Protein AF-A0A6G2HEG9-F1 (afdb_monomer_lite)

Radius of gyration: 25.39 Å; chains: 1; bounding box: 67×47×53 Å

Sequence (246 aa):
MTLRPTRCPAPDCGFSDVPSLVAAHVNGTEGPEHDWARLQYDGPGDFLSAMRDGDGEERGDDGAGDDTAGDDTAGGTSDDTGDGTGDDTADGEEPRSHAIDPEPVFRAVEVARDRSAGVEDLEDLETPALADLFVAFSVLASEAGTVRSDVRTAIIDRIDEEMEIEGELGSIGRSMSTRRSLRSEETVRRALFEAGIDPRAAESFDPDLVRDLVDKGDIDEDTVFETSRSDHVRRTTVDEEAFEER

Structure (mmCIF, N/CA/C/O backbone):
data_AF-A0A6G2HEG9-F1
#
_entry.id   AF-A0A6G2HEG9-F1
#
loop_
_atom_site.group_PDB
_atom_site.id
_atom_site.type_symbol
_atom_site.label_atom_id
_atom_site.label_alt_id
_atom_site.label_comp_id
_atom_site.label_asym_id
_atom_site.label_entity_id
_atom_site.label_seq_id
_atom_site.pdbx_PDB_ins_code
_atom_site.Cartn_x
_atom_site.Cartn_y
_atom_site.Cartn_z
_atom_site.occupancy
_atom_site.B_iso_or_equiv
_atom_site.auth_seq_id
_atom_site.auth_comp_id
_atom_site.auth_asym_id
_atom_site.auth_atom_id
_atom_site.pdbx_PDB_model_num
ATOM 1 N N . MET A 1 1 ? -4.460 -25.568 2.301 1.00 48.72 1 MET A N 1
ATOM 2 C CA . MET A 1 1 ? -5.211 -26.545 1.482 1.00 48.72 1 MET A CA 1
ATOM 3 C C . MET A 1 1 ? -4.889 -26.241 0.029 1.00 48.72 1 MET A C 1
ATOM 5 O O . MET A 1 1 ? -5.171 -25.139 -0.410 1.00 48.72 1 MET A O 1
ATOM 9 N N . THR A 1 2 ? -4.194 -27.125 -0.684 1.00 49.91 2 THR A N 1
ATOM 10 C CA . THR A 1 2 ? -3.863 -26.909 -2.100 1.00 49.91 2 THR A CA 1
ATOM 11 C C . THR A 1 2 ? -5.106 -27.207 -2.934 1.00 49.91 2 THR A C 1
ATOM 13 O O . THR A 1 2 ? -5.447 -28.373 -3.123 1.00 49.91 2 THR A O 1
ATOM 16 N N . LEU A 1 3 ? -5.808 -26.156 -3.372 1.00 63.22 3 LEU A N 1
ATOM 17 C CA . LEU A 1 3 ? -6.943 -26.285 -4.287 1.00 63.22 3 LEU A CA 1
ATOM 18 C C . LEU A 1 3 ? -6.474 -26.983 -5.564 1.00 63.22 3 LEU A C 1
ATOM 20 O O . LEU A 1 3 ? -5.388 -26.696 -6.079 1.00 63.22 3 LEU A O 1
ATOM 24 N N . ARG A 1 4 ? -7.265 -27.937 -6.056 1.00 79.12 4 ARG A N 1
ATOM 25 C CA . ARG A 1 4 ? -6.900 -28.669 -7.267 1.00 79.12 4 ARG A CA 1
ATOM 26 C C . ARG A 1 4 ? -6.926 -27.723 -8.473 1.00 79.12 4 ARG A C 1
ATOM 28 O O . ARG A 1 4 ? -7.881 -26.959 -8.626 1.00 79.12 4 ARG A O 1
ATOM 35 N N . PRO A 1 5 ? -5.905 -27.778 -9.347 1.00 81.94 5 PRO A N 1
ATOM 36 C CA . PRO A 1 5 ? -5.914 -26.996 -10.570 1.00 81.94 5 PRO A CA 1
ATOM 37 C C . PRO A 1 5 ? -7.111 -27.411 -11.426 1.00 81.94 5 PRO A C 1
ATOM 39 O O . PRO A 1 5 ? -7.357 -28.597 -11.659 1.00 81.94 5 PRO A O 1
ATOM 42 N N . THR A 1 6 ? -7.850 -26.410 -11.877 1.00 89.38 6 THR A N 1
ATOM 43 C CA . THR A 1 6 ? -9.093 -26.526 -12.631 1.00 89.38 6 THR A CA 1
ATOM 44 C C . THR A 1 6 ? -8.881 -25.913 -14.004 1.00 89.38 6 THR A C 1
ATOM 46 O O . THR A 1 6 ? -8.139 -24.946 -14.158 1.00 89.38 6 THR A O 1
ATOM 49 N N . ARG A 1 7 ? -9.478 -26.509 -15.035 1.00 91.81 7 ARG A N 1
ATOM 50 C CA . ARG A 1 7 ? -9.403 -25.962 -16.394 1.00 91.81 7 ARG A CA 1
ATOM 51 C C . ARG A 1 7 ? -10.422 -24.852 -16.582 1.00 91.81 7 ARG A C 1
ATOM 53 O O . ARG A 1 7 ? -11.494 -24.894 -15.986 1.00 91.81 7 ARG A O 1
ATOM 60 N N . CYS A 1 8 ? -10.090 -23.908 -17.453 1.00 91.31 8 CYS A N 1
ATOM 61 C CA . CYS A 1 8 ? -11.040 -22.929 -17.944 1.00 91.31 8 CYS A CA 1
ATOM 62 C C . CYS A 1 8 ? -12.282 -23.641 -18.518 1.00 91.31 8 CYS A C 1
ATOM 64 O O . CYS A 1 8 ? -12.126 -24.601 -19.280 1.00 91.31 8 CYS A O 1
ATOM 66 N N . PRO A 1 9 ? -13.502 -23.207 -18.153 1.00 90.12 9 PRO A N 1
ATOM 67 C CA . PRO A 1 9 ? -14.739 -23.781 -18.678 1.00 90.12 9 PRO A CA 1
ATOM 68 C C . PRO A 1 9 ? -15.036 -23.373 -20.131 1.00 90.12 9 PRO A C 1
ATOM 70 O O . PRO A 1 9 ? -15.918 -23.964 -20.753 1.00 90.12 9 PRO A O 1
ATOM 73 N N . ALA A 1 10 ? -14.318 -22.391 -20.687 1.00 89.06 10 ALA A N 1
ATOM 74 C CA . ALA A 1 10 ? -14.481 -21.977 -22.075 1.00 89.06 10 ALA A CA 1
ATOM 75 C C . ALA A 1 10 ? -14.039 -23.088 -23.051 1.00 89.06 10 ALA A C 1
ATOM 77 O O . ALA A 1 10 ? -12.947 -23.652 -22.896 1.00 89.06 10 ALA A O 1
ATOM 78 N N . PRO A 1 11 ? -14.852 -23.413 -24.076 1.00 81.38 11 PRO A N 1
ATOM 79 C CA . PRO A 1 11 ? -14.491 -24.415 -25.071 1.00 81.38 11 PRO A CA 1
ATOM 80 C C . PRO A 1 11 ? -13.221 -23.995 -25.820 1.00 81.38 11 PRO A C 1
ATOM 82 O O . PRO A 1 11 ? -13.033 -22.827 -26.142 1.00 81.38 11 PRO A O 1
ATOM 85 N N . ASP A 1 12 ? -12.335 -24.962 -26.067 1.00 82.19 12 ASP A N 1
ATOM 86 C CA . ASP A 1 12 ? -11.038 -24.777 -26.736 1.00 82.19 12 ASP A CA 1
ATOM 87 C C . ASP A 1 12 ? -10.023 -23.867 -26.001 1.00 82.19 12 ASP A C 1
ATOM 89 O O . ASP A 1 12 ? -8.930 -23.619 -26.519 1.00 82.19 12 ASP A O 1
ATOM 93 N N . CYS A 1 13 ? -10.307 -23.449 -24.759 1.00 84.19 13 CYS A N 1
ATOM 94 C CA . CYS A 1 13 ? -9.342 -22.757 -23.907 1.00 84.19 13 CYS A CA 1
ATOM 95 C C . CYS A 1 13 ? -8.459 -23.751 -23.130 1.00 84.19 13 CYS A C 1
ATOM 97 O O . CYS A 1 13 ? -8.933 -24.621 -22.399 1.00 84.19 13 CYS A O 1
ATOM 99 N N . GLY A 1 14 ? -7.137 -23.626 -23.288 1.00 86.69 14 GLY A N 1
ATOM 100 C CA . GLY A 1 14 ? -6.149 -24.497 -22.639 1.00 86.69 14 GLY A CA 1
ATOM 101 C C . GLY A 1 14 ? -5.713 -24.058 -21.237 1.00 86.69 14 GLY A C 1
ATOM 102 O O . GLY A 1 14 ? -4.871 -24.731 -20.642 1.00 86.69 14 GLY A O 1
ATOM 103 N N . PHE A 1 15 ? -6.229 -22.937 -20.724 1.00 82.69 15 PHE A N 1
ATOM 104 C CA . PHE A 1 15 ? -5.811 -22.372 -19.441 1.00 82.69 15 PHE A CA 1
ATOM 105 C C . PHE A 1 15 ? -6.250 -23.259 -18.267 1.00 82.69 15 PHE A C 1
ATOM 107 O O . PHE A 1 15 ? -7.375 -23.763 -18.238 1.00 82.69 15 PHE A O 1
ATOM 114 N N . SER A 1 16 ? -5.366 -23.464 -17.288 1.00 88.06 16 SER A N 1
ATOM 115 C CA . SER A 1 16 ? -5.676 -24.228 -16.079 1.00 88.06 16 SER A CA 1
ATOM 116 C C . SER A 1 16 ? -4.862 -23.749 -14.890 1.00 88.06 16 SER A C 1
ATOM 118 O O . SER A 1 16 ? -3.635 -23.734 -14.975 1.00 88.06 16 SER A O 1
ATOM 120 N N . ASP A 1 17 ? -5.531 -23.435 -13.788 1.00 87.00 17 ASP A N 1
ATOM 121 C CA . ASP A 1 17 ? -4.902 -22.977 -12.549 1.00 87.00 17 ASP A CA 1
ATOM 122 C C . ASP A 1 17 ? -5.869 -23.174 -11.363 1.00 87.00 17 ASP A C 1
ATOM 124 O O . ASP A 1 17 ? -6.905 -23.829 -11.504 1.00 87.00 17 ASP A O 1
ATOM 128 N N . VAL A 1 18 ? -5.558 -22.645 -10.182 1.00 87.38 18 VAL A N 1
ATOM 129 C CA . VAL A 1 18 ? -6.489 -22.610 -9.050 1.00 87.38 18 VAL A CA 1
ATOM 130 C C . VAL A 1 18 ? -7.788 -21.873 -9.433 1.00 87.38 18 VAL A C 1
ATOM 132 O O . VAL A 1 18 ? -7.746 -20.930 -10.228 1.00 87.38 18 VAL A O 1
ATOM 135 N N . PRO A 1 19 ? -8.953 -22.262 -8.878 1.00 87.31 19 PRO A N 1
ATOM 136 C CA . PRO A 1 19 ? -10.256 -21.736 -9.300 1.00 87.31 19 PRO A CA 1
ATOM 137 C C . PRO A 1 19 ? -10.364 -20.203 -9.327 1.00 87.31 19 PRO A C 1
ATOM 139 O O . PRO A 1 19 ? -10.946 -19.644 -10.252 1.00 87.31 19 PRO A O 1
ATOM 142 N N . SER A 1 20 ? -9.754 -19.499 -8.371 1.00 82.12 20 SER A N 1
ATOM 143 C CA . SER A 1 20 ? -9.739 -18.028 -8.348 1.00 82.12 20 SER A CA 1
ATOM 144 C C . SER A 1 20 ? -9.046 -17.419 -9.570 1.00 82.12 20 SER A C 1
ATOM 146 O O . SER A 1 20 ? -9.565 -16.475 -10.164 1.00 82.12 20 SER A O 1
ATOM 148 N N . LEU A 1 21 ? -7.915 -17.987 -9.995 1.00 79.69 21 LEU A N 1
ATOM 149 C CA . LEU A 1 21 ? -7.181 -17.532 -11.177 1.00 79.69 21 LEU A CA 1
ATOM 150 C C . LEU A 1 21 ? -7.890 -17.912 -12.478 1.00 79.69 21 LEU A C 1
ATOM 152 O O . LEU A 1 21 ? -7.835 -17.156 -13.443 1.00 79.69 21 LEU A O 1
ATOM 156 N N . VAL A 1 22 ? -8.617 -19.031 -12.503 1.00 85.50 22 VAL A N 1
ATOM 157 C CA . VAL A 1 22 ? -9.482 -19.384 -13.639 1.00 85.50 22 VAL A CA 1
ATOM 158 C C . VAL A 1 22 ? -10.636 -18.390 -13.776 1.00 85.50 22 VAL A C 1
ATOM 160 O O . VAL A 1 22 ? -10.889 -17.910 -14.878 1.00 85.50 22 VAL A O 1
ATOM 163 N N . ALA A 1 23 ? -11.293 -18.015 -12.675 1.00 86.44 23 ALA A N 1
ATOM 164 C CA . ALA A 1 23 ? -12.356 -17.010 -12.698 1.00 86.44 23 ALA A CA 1
ATOM 165 C C . ALA A 1 23 ? -11.841 -15.637 -13.171 1.00 86.44 23 ALA A C 1
ATOM 167 O O . ALA A 1 23 ? -12.480 -14.977 -13.992 1.00 86.44 23 ALA A O 1
ATOM 168 N N . ALA A 1 24 ? -10.655 -15.237 -12.702 1.00 84.69 24 ALA A N 1
ATOM 169 C CA . ALA A 1 24 ? -9.987 -14.020 -13.154 1.00 84.69 24 ALA A CA 1
ATOM 170 C C . ALA A 1 24 ? -9.610 -14.085 -14.644 1.00 84.69 24 ALA A C 1
ATOM 172 O O . ALA A 1 24 ? -9.815 -13.114 -15.368 1.00 84.69 24 ALA A O 1
ATOM 173 N N . HIS A 1 25 ? -9.121 -15.233 -15.121 1.00 86.88 25 HIS A N 1
ATOM 174 C CA . HIS A 1 25 ? -8.801 -15.455 -16.530 1.00 86.88 25 HIS A CA 1
ATOM 175 C C . HIS A 1 25 ? -10.031 -15.316 -17.439 1.00 86.88 25 HIS A C 1
ATOM 177 O O . HIS A 1 25 ? -9.934 -14.653 -18.470 1.00 86.88 25 HIS A O 1
ATOM 183 N N . VAL A 1 26 ? -11.185 -15.876 -17.056 1.00 85.69 26 VAL A N 1
ATOM 184 C CA . VAL A 1 26 ? -12.435 -15.729 -17.825 1.00 85.69 26 VAL A CA 1
ATOM 185 C C . VAL A 1 26 ? -12.886 -14.263 -17.858 1.00 85.69 26 VAL A C 1
ATOM 187 O O . VAL A 1 26 ? -13.166 -13.747 -18.932 1.00 85.69 26 VAL A O 1
ATOM 190 N N . ASN A 1 27 ? -12.852 -13.550 -16.725 1.00 84.38 27 ASN A N 1
ATOM 191 C CA . ASN A 1 27 ? -13.188 -12.117 -16.675 1.00 84.38 27 ASN A CA 1
ATOM 192 C C . ASN A 1 27 ? -12.234 -11.227 -17.490 1.00 84.38 27 ASN A C 1
ATOM 194 O O . ASN A 1 27 ? -12.646 -10.181 -17.985 1.00 84.38 27 ASN A O 1
ATOM 198 N N . GLY A 1 28 ? -10.957 -11.606 -17.579 1.00 80.88 28 GLY A N 1
ATOM 199 C CA . GLY A 1 28 ? -9.921 -10.833 -18.263 1.00 80.88 28 GLY A CA 1
ATOM 200 C C . GLY A 1 28 ? -9.745 -11.165 -19.746 1.00 80.88 28 GLY A C 1
ATOM 201 O O . GLY A 1 28 ? -8.975 -10.484 -20.420 1.00 80.88 28 GLY A O 1
ATOM 202 N N . THR A 1 29 ? -10.413 -12.202 -20.259 1.00 84.69 29 THR A N 1
ATOM 203 C CA . THR A 1 29 ? -10.273 -12.634 -21.656 1.00 84.69 29 THR A CA 1
ATOM 204 C C . THR A 1 29 ? -11.448 -12.130 -22.482 1.00 84.69 29 THR A C 1
ATOM 206 O O . THR A 1 29 ? -12.591 -12.529 -22.280 1.00 84.69 29 THR A O 1
ATOM 209 N N . GLU A 1 30 ? -11.168 -11.259 -23.449 1.00 71.19 30 GLU A N 1
ATOM 210 C CA . GLU A 1 30 ? -12.188 -10.730 -24.351 1.00 71.19 30 GLU A CA 1
ATOM 211 C C . GLU A 1 30 ? -12.595 -11.786 -25.390 1.00 71.19 30 GLU A C 1
ATOM 213 O O . GLU A 1 30 ? -11.792 -12.197 -26.227 1.00 71.19 30 GLU A O 1
ATOM 218 N N . GLY A 1 31 ? -13.856 -12.217 -25.364 1.00 75.88 31 GLY A N 1
ATOM 219 C CA . GLY A 1 31 ? -14.399 -13.141 -26.358 1.00 75.88 31 GLY A CA 1
ATOM 220 C C . GLY A 1 31 ? -15.729 -13.749 -25.914 1.00 75.88 31 GLY A C 1
ATOM 221 O O . GLY A 1 31 ? -15.941 -13.952 -24.718 1.00 75.88 31 GLY A O 1
ATOM 222 N N . PRO A 1 32 ? -16.651 -14.057 -26.844 1.00 78.44 32 PRO A N 1
ATOM 223 C CA . PRO A 1 32 ? -17.946 -14.637 -26.494 1.00 78.44 32 PRO A CA 1
ATOM 224 C C . PRO A 1 32 ? -17.825 -16.018 -25.836 1.00 78.44 32 PRO A C 1
ATOM 226 O O . PRO A 1 32 ? -18.748 -16.420 -25.131 1.00 78.44 32 PRO A O 1
ATOM 229 N N . GLU A 1 33 ? -16.722 -16.737 -26.056 1.00 83.06 33 GLU A N 1
ATOM 230 C CA . GLU A 1 33 ? -16.403 -18.012 -25.405 1.00 83.06 33 GLU A CA 1
ATOM 231 C C . GLU A 1 33 ? -16.013 -17.889 -23.919 1.00 83.06 33 GLU A C 1
ATOM 233 O O . GLU A 1 33 ? -16.130 -18.877 -23.198 1.00 83.06 33 GLU A O 1
ATOM 238 N N . HIS A 1 34 ? -15.604 -16.701 -23.455 1.00 89.50 34 HIS A N 1
ATOM 239 C CA . HIS A 1 34 ? -15.269 -16.398 -22.053 1.00 89.50 34 HIS A CA 1
ATOM 240 C C . HIS A 1 34 ? -16.343 -15.511 -21.385 1.00 89.50 34 HIS A C 1
ATOM 242 O O . HIS A 1 34 ? -16.101 -14.866 -20.370 1.00 89.50 34 HIS A O 1
ATOM 248 N N . ASP A 1 35 ? -17.556 -15.491 -21.942 1.00 87.62 35 ASP A N 1
ATOM 249 C CA . ASP A 1 35 ? -18.713 -14.800 -21.372 1.00 87.62 35 ASP A CA 1
ATOM 250 C C . ASP A 1 35 ? -19.449 -15.730 -20.401 1.00 87.62 35 ASP A C 1
ATOM 252 O O . ASP A 1 35 ? -19.985 -16.760 -20.818 1.00 87.62 35 ASP A O 1
ATOM 256 N N . TRP A 1 36 ? -19.512 -15.363 -19.118 1.00 86.81 36 TRP A N 1
ATOM 257 C CA . TRP A 1 36 ? -20.210 -16.144 -18.093 1.00 86.81 36 TRP A CA 1
ATOM 258 C C . TRP A 1 36 ? -21.658 -16.456 -18.463 1.00 86.81 36 TRP A C 1
ATOM 260 O O . TRP A 1 36 ? -22.101 -17.576 -18.240 1.00 86.81 36 TRP A O 1
ATOM 270 N N . ALA A 1 37 ? -22.355 -15.549 -19.153 1.00 86.81 37 ALA A N 1
ATOM 271 C CA . ALA A 1 37 ? -23.729 -15.785 -19.597 1.00 86.81 37 ALA A CA 1
ATOM 272 C C . ALA A 1 37 ? -23.860 -16.920 -20.636 1.00 86.81 37 ALA A C 1
ATOM 274 O O . ALA A 1 37 ? -24.970 -17.359 -20.944 1.00 86.81 37 ALA A O 1
ATOM 275 N N . ARG A 1 38 ? -22.744 -17.375 -21.224 1.00 85.00 38 ARG A N 1
ATOM 276 C CA . ARG A 1 38 ? -22.679 -18.508 -22.165 1.00 85.00 38 ARG A CA 1
ATOM 277 C C . ARG A 1 38 ? -22.024 -19.753 -21.577 1.00 85.00 38 ARG A C 1
ATOM 279 O O . ARG A 1 38 ? -22.043 -20.801 -22.227 1.00 85.00 38 ARG A O 1
ATOM 286 N N . LEU A 1 39 ? -21.427 -19.641 -20.398 1.00 88.62 39 LEU A N 1
ATOM 287 C CA . LEU A 1 39 ? -20.823 -20.755 -19.687 1.00 88.62 39 LEU A CA 1
ATOM 288 C C . LEU A 1 39 ? -21.877 -21.452 -18.821 1.00 88.62 39 LEU A C 1
ATOM 290 O O . LEU A 1 39 ? -22.996 -20.985 -18.656 1.00 88.62 39 LEU A O 1
ATOM 294 N N . GLN A 1 40 ? -21.517 -22.609 -18.271 1.00 87.12 40 GLN A N 1
ATOM 295 C CA . GLN A 1 40 ? -22.397 -23.401 -17.403 1.00 87.12 40 GLN A CA 1
ATOM 296 C C . GLN A 1 40 ? -22.603 -22.803 -15.997 1.00 87.12 40 GLN A C 1
ATOM 298 O O . GLN A 1 40 ? -23.169 -23.483 -15.148 1.00 87.12 40 GLN A O 1
ATOM 303 N N . TYR A 1 41 ? -22.093 -21.595 -15.748 1.00 88.38 41 TYR A N 1
ATOM 304 C CA . TYR A 1 41 ? -22.084 -20.934 -14.447 1.00 88.38 41 TYR A CA 1
ATOM 305 C C . TYR A 1 41 ? -22.673 -19.535 -14.586 1.00 88.38 41 TYR A C 1
ATOM 307 O O . TYR A 1 41 ? -22.272 -18.804 -15.492 1.00 88.38 41 TYR A O 1
ATOM 315 N N . ASP A 1 42 ? -23.527 -19.126 -13.648 1.00 85.25 42 ASP A N 1
ATOM 316 C CA . ASP A 1 42 ? -24.192 -17.807 -13.661 1.00 85.25 42 ASP A CA 1
ATOM 317 C C . ASP A 1 42 ? -23.240 -16.635 -13.327 1.00 85.25 42 ASP A C 1
ATOM 319 O O . ASP A 1 42 ? -23.645 -15.477 -13.205 1.00 85.25 42 ASP A O 1
ATOM 323 N N . GLY A 1 43 ? -21.946 -16.924 -13.178 1.00 84.94 43 GLY A N 1
ATOM 324 C CA . GLY A 1 43 ? -20.896 -15.950 -12.928 1.00 84.94 43 GLY A CA 1
ATOM 325 C C . GLY A 1 43 ? -19.681 -16.557 -12.226 1.00 84.94 43 GLY A C 1
ATOM 326 O O . GLY A 1 43 ? -19.672 -17.740 -11.873 1.00 84.94 43 GLY A O 1
ATOM 327 N N . PRO A 1 44 ? -18.654 -15.738 -11.945 1.00 82.75 44 PRO A N 1
ATOM 328 C CA . PRO A 1 44 ? -17.453 -16.197 -11.254 1.00 82.75 44 PRO A CA 1
ATOM 329 C C . PRO A 1 44 ? -17.751 -16.706 -9.833 1.00 82.75 44 PRO A C 1
ATOM 331 O O . PRO A 1 44 ? -17.098 -17.636 -9.371 1.00 82.75 44 PRO A O 1
ATOM 334 N N . GLY A 1 45 ? -18.747 -16.138 -9.142 1.00 82.81 45 GLY A N 1
ATOM 335 C CA . GLY A 1 45 ? -19.143 -16.578 -7.798 1.00 82.81 45 GLY A CA 1
ATOM 336 C C . GLY A 1 45 ? -19.780 -17.970 -7.776 1.00 82.81 45 GLY A C 1
ATOM 337 O O . GLY A 1 45 ? -19.456 -18.779 -6.906 1.00 82.81 45 GLY A O 1
ATOM 338 N N . ASP A 1 46 ? -20.628 -18.267 -8.760 1.00 87.38 46 ASP A N 1
ATOM 339 C CA . ASP A 1 46 ? -21.253 -19.582 -8.932 1.00 87.38 46 ASP A CA 1
ATOM 340 C C . ASP A 1 46 ? -20.205 -20.650 -9.288 1.00 87.38 46 ASP A C 1
ATOM 342 O O . ASP A 1 46 ? -20.131 -21.700 -8.651 1.00 87.38 46 ASP A O 1
ATOM 346 N N . PHE A 1 47 ? -19.276 -20.322 -10.194 1.00 88.12 47 PHE A N 1
ATOM 347 C CA . PHE A 1 47 ? -18.128 -21.176 -10.508 1.00 88.12 47 PHE A CA 1
ATOM 348 C C . PHE A 1 47 ? -17.273 -21.499 -9.273 1.00 88.12 47 PHE A C 1
ATOM 350 O O . PHE A 1 47 ? -16.965 -22.662 -9.018 1.00 88.12 47 PHE A O 1
ATOM 357 N N . LEU A 1 48 ? -16.894 -20.492 -8.480 1.00 86.00 48 LEU A N 1
ATOM 358 C CA . LEU A 1 48 ? -16.075 -20.698 -7.281 1.00 86.00 48 LEU A CA 1
ATOM 359 C C . LEU A 1 48 ? -16.804 -21.507 -6.203 1.00 86.00 48 LEU A C 1
ATOM 361 O O . LEU A 1 48 ? -16.172 -22.322 -5.529 1.00 86.00 48 LEU A O 1
ATOM 365 N N . SER A 1 49 ? -18.117 -21.311 -6.070 1.00 82.81 49 SER A N 1
ATOM 366 C CA . SER A 1 49 ? -18.958 -22.094 -5.160 1.00 82.81 49 SER A CA 1
ATOM 367 C C . SER A 1 49 ? -18.992 -23.557 -5.598 1.00 82.81 49 SER A C 1
ATOM 369 O O . SER A 1 49 ? -18.609 -24.428 -4.823 1.00 82.81 49 SER A O 1
ATOM 371 N N . ALA A 1 50 ? -19.262 -23.818 -6.880 1.00 86.31 50 ALA A N 1
ATOM 372 C CA . ALA A 1 50 ? -19.248 -25.164 -7.446 1.00 86.31 50 ALA A CA 1
ATOM 373 C C . ALA A 1 50 ? -17.892 -25.876 -7.281 1.00 86.31 50 ALA A C 1
ATOM 375 O O . ALA A 1 50 ? -17.852 -27.078 -7.021 1.00 86.31 50 ALA A O 1
ATOM 376 N N . MET A 1 51 ? -16.772 -25.154 -7.393 1.00 85.88 51 MET A N 1
ATOM 377 C CA . MET A 1 51 ? -15.442 -25.731 -7.166 1.00 85.88 51 MET A CA 1
ATOM 378 C C . MET A 1 51 ? -15.171 -26.029 -5.687 1.00 85.88 51 MET A C 1
ATOM 380 O O . MET A 1 51 ? -14.518 -27.023 -5.382 1.00 85.88 51 MET A O 1
ATOM 384 N N . ARG A 1 52 ? -15.700 -25.212 -4.769 1.00 78.69 52 ARG A N 1
ATOM 385 C CA . ARG A 1 52 ? -15.613 -25.457 -3.323 1.00 78.69 52 ARG A CA 1
ATOM 386 C C . ARG A 1 52 ? -16.482 -26.641 -2.896 1.00 78.69 52 ARG A C 1
ATOM 388 O O . ARG A 1 52 ? -16.065 -27.422 -2.043 1.00 78.69 52 ARG A O 1
ATOM 395 N N . ASP A 1 53 ? -17.656 -26.777 -3.504 1.00 72.75 53 ASP A N 1
ATOM 396 C CA . ASP A 1 53 ? -18.626 -27.831 -3.203 1.00 72.75 53 ASP A CA 1
ATOM 397 C C . ASP A 1 53 ? -18.247 -29.170 -3.863 1.00 72.75 53 ASP A C 1
ATOM 399 O O . ASP A 1 53 ? -18.469 -30.228 -3.278 1.00 72.75 53 ASP A O 1
ATOM 403 N N . GLY A 1 54 ? -17.573 -29.145 -5.020 1.00 60.50 54 GLY A N 1
ATOM 404 C CA . GLY A 1 54 ? -17.017 -30.336 -5.678 1.00 60.50 54 GLY A CA 1
ATOM 405 C C . GLY A 1 54 ? -15.828 -30.973 -4.942 1.00 60.50 54 GLY A C 1
ATOM 406 O O . GLY A 1 54 ? -15.560 -32.164 -5.11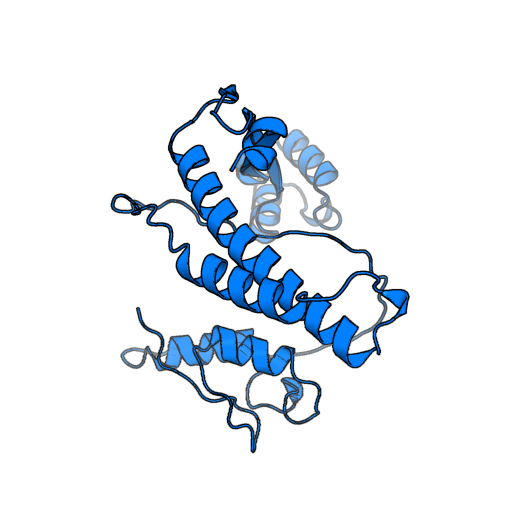0 1.00 60.50 54 GLY A O 1
ATOM 407 N N . ASP A 1 55 ? -15.140 -30.218 -4.078 1.00 50.84 55 ASP A N 1
ATOM 408 C CA . ASP A 1 55 ? -14.180 -30.755 -3.100 1.00 50.84 55 ASP A CA 1
ATOM 409 C C . ASP A 1 55 ? -14.885 -31.305 -1.829 1.00 50.84 55 ASP A C 1
ATOM 411 O O . ASP A 1 55 ? -14.232 -31.861 -0.941 1.00 50.84 55 ASP A O 1
ATOM 415 N N . GLY A 1 56 ? -16.218 -31.181 -1.752 1.00 43.84 56 GLY A N 1
ATOM 416 C CA . GLY A 1 56 ? -17.067 -31.453 -0.590 1.00 43.84 56 GLY A CA 1
ATOM 417 C C . GLY A 1 56 ? -18.068 -32.607 -0.741 1.00 43.84 56 GLY A C 1
ATOM 418 O O . GLY A 1 56 ? -19.027 -32.681 0.028 1.00 43.84 56 GLY A O 1
ATOM 419 N N . GLU A 1 57 ? -17.871 -33.548 -1.667 1.00 40.00 57 GLU A N 1
ATOM 420 C CA . GLU A 1 57 ? -18.732 -34.737 -1.776 1.00 40.00 57 GLU A CA 1
ATOM 421 C C . GLU A 1 57 ? -18.396 -35.812 -0.720 1.00 40.00 57 GLU A C 1
ATOM 423 O O . GLU A 1 57 ? -17.815 -36.850 -1.013 1.00 40.00 57 GLU A O 1
ATOM 428 N N . GLU A 1 58 ? -18.794 -35.547 0.531 1.00 34.06 58 GLU A N 1
ATOM 429 C CA . GLU A 1 58 ? -19.490 -36.490 1.427 1.00 34.06 58 GLU A CA 1
ATOM 430 C C . GLU A 1 58 ? -20.264 -35.701 2.513 1.00 34.06 58 GLU A C 1
ATOM 432 O O . GLU A 1 58 ? -19.806 -35.603 3.653 1.00 34.06 58 GLU A O 1
ATOM 437 N N . ARG A 1 59 ? -21.457 -35.166 2.185 1.00 32.22 59 ARG A N 1
ATOM 438 C CA . ARG A 1 59 ? -22.743 -35.371 2.914 1.00 32.22 59 ARG A CA 1
ATOM 439 C C . ARG A 1 59 ? -23.803 -34.286 2.644 1.00 32.22 59 ARG A C 1
ATOM 441 O O . ARG A 1 59 ? -23.608 -33.153 3.049 1.00 32.22 59 ARG A O 1
ATOM 448 N N . GLY A 1 60 ? -24.957 -34.753 2.140 1.00 30.95 60 GLY A N 1
ATOM 449 C CA . GLY A 1 60 ? -26.343 -34.360 2.486 1.00 30.95 60 GLY A CA 1
ATOM 450 C C . GLY A 1 60 ? -26.735 -32.903 2.235 1.00 30.95 60 GLY A C 1
ATOM 451 O O . GLY A 1 60 ? -26.307 -32.036 2.979 1.00 30.95 60 GLY A O 1
ATOM 452 N N . ASP A 1 61 ? -27.429 -32.587 1.142 1.00 32.34 61 ASP A N 1
ATOM 453 C CA . ASP A 1 61 ? -28.890 -32.734 0.918 1.00 32.34 61 ASP A CA 1
ATOM 454 C C . ASP A 1 61 ? -29.748 -31.709 1.684 1.00 32.34 61 ASP A C 1
ATOM 456 O O . ASP A 1 61 ? -29.460 -31.384 2.831 1.00 32.34 61 ASP A O 1
ATOM 460 N N . ASP A 1 62 ? -30.818 -31.277 1.004 1.00 33.19 62 ASP A N 1
ATOM 461 C CA . ASP A 1 62 ? -31.818 -30.245 1.333 1.00 33.19 62 ASP A CA 1
ATOM 462 C C . ASP A 1 62 ? -31.369 -28.791 1.035 1.00 33.19 62 ASP A C 1
ATOM 464 O O . ASP A 1 62 ? -30.526 -28.234 1.722 1.00 33.19 62 ASP A O 1
ATOM 468 N N . GLY A 1 63 ? -31.883 -28.034 0.061 1.00 33.62 63 GLY A N 1
ATOM 469 C CA . GLY A 1 63 ? -33.052 -28.173 -0.804 1.00 33.62 63 GLY A CA 1
ATOM 470 C C . GLY A 1 63 ? -33.728 -26.799 -0.998 1.00 33.62 63 GLY A C 1
ATOM 471 O O . GLY A 1 63 ? -34.011 -26.131 -0.010 1.00 33.62 63 GLY A O 1
ATOM 472 N N . ALA A 1 64 ? -34.050 -26.462 -2.260 1.00 32.69 64 ALA A N 1
ATOM 473 C CA . ALA A 1 64 ? -34.973 -25.410 -2.748 1.00 32.69 64 ALA A CA 1
ATOM 474 C C . ALA A 1 64 ? -34.553 -23.928 -2.568 1.00 32.69 64 ALA A C 1
ATOM 476 O O . ALA A 1 64 ? -34.244 -23.499 -1.468 1.00 32.69 64 ALA A O 1
ATOM 477 N N . GLY A 1 65 ? -34.586 -23.036 -3.565 1.00 32.34 65 GLY A N 1
ATOM 478 C CA . GLY A 1 65 ? -35.062 -23.058 -4.954 1.00 32.34 65 GLY A CA 1
ATOM 479 C C . GLY A 1 65 ? -35.519 -21.639 -5.366 1.00 32.34 65 GLY A C 1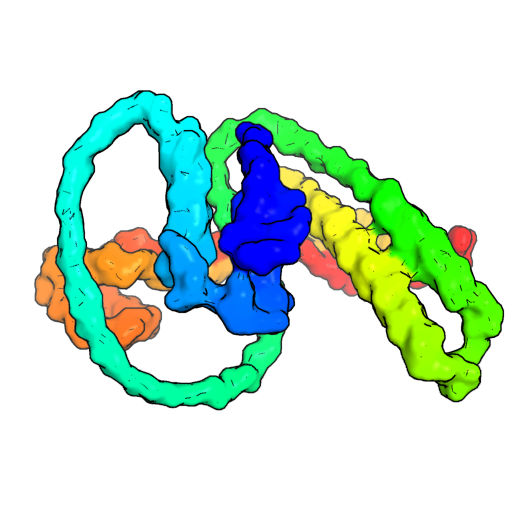
ATOM 480 O O . GLY A 1 65 ? -36.104 -20.970 -4.521 1.00 32.34 65 GLY A O 1
ATOM 481 N N . ASP A 1 66 ? -35.265 -21.257 -6.635 1.00 28.89 66 ASP A N 1
ATOM 482 C CA . ASP A 1 66 ? -36.207 -20.575 -7.571 1.00 28.89 66 ASP A CA 1
ATOM 483 C C . ASP A 1 66 ? -36.697 -19.142 -7.191 1.00 28.89 66 ASP A C 1
ATOM 485 O O . ASP A 1 66 ? -37.176 -18.910 -6.088 1.00 28.89 66 ASP A O 1
ATOM 489 N N . ASP A 1 67 ? -36.716 -18.086 -8.012 1.00 31.66 67 ASP A N 1
ATOM 490 C CA . ASP A 1 67 ? -36.213 -17.781 -9.351 1.00 31.66 67 ASP A CA 1
ATOM 491 C C . ASP A 1 67 ? -36.380 -16.261 -9.625 1.00 31.66 67 ASP A C 1
ATOM 493 O O . ASP A 1 67 ? -37.347 -15.634 -9.195 1.00 31.66 67 ASP A O 1
ATOM 497 N N . THR A 1 68 ? -35.390 -15.713 -10.335 1.00 36.00 68 THR A N 1
ATOM 498 C CA . THR A 1 68 ? -35.369 -14.677 -11.399 1.00 36.00 68 THR A CA 1
ATOM 499 C C . THR A 1 68 ? -36.290 -13.426 -11.516 1.00 36.00 68 THR A C 1
ATOM 501 O O . THR A 1 68 ? -37.513 -13.467 -11.420 1.00 36.00 68 THR A O 1
ATOM 504 N N . ALA A 1 69 ? -35.610 -12.373 -12.035 1.00 34.47 69 ALA A N 1
ATOM 505 C CA . ALA A 1 69 ? -36.006 -11.303 -12.991 1.00 34.47 69 ALA A CA 1
ATOM 506 C C . ALA A 1 69 ? -36.487 -9.941 -12.425 1.00 34.47 69 ALA A C 1
ATOM 508 O O . ALA A 1 69 ? -37.383 -9.894 -11.593 1.00 34.47 69 ALA A O 1
ATOM 509 N N . GLY A 1 70 ? -36.017 -8.762 -12.867 1.00 34.53 70 GLY A N 1
ATOM 510 C CA . GLY A 1 70 ? -35.072 -8.340 -13.919 1.00 34.53 70 GLY A CA 1
ATOM 511 C C . GLY A 1 70 ? -35.316 -6.853 -14.299 1.00 34.53 70 GLY A C 1
ATOM 512 O O . GLY A 1 70 ? -36.422 -6.369 -14.060 1.00 34.53 70 GLY A O 1
ATOM 513 N N . ASP A 1 71 ? -34.316 -6.204 -14.931 1.00 34.00 71 ASP A N 1
ATOM 514 C CA . ASP A 1 71 ? -34.360 -4.933 -15.721 1.00 34.00 71 ASP A CA 1
ATOM 515 C C . ASP A 1 71 ? -34.446 -3.577 -14.946 1.00 34.00 71 ASP A C 1
ATOM 517 O O . ASP A 1 71 ? -35.224 -3.451 -14.010 1.00 34.00 71 ASP A O 1
ATOM 521 N N . ASP A 1 72 ? -33.756 -2.462 -15.264 1.00 38.28 72 ASP A N 1
ATOM 522 C CA . ASP A 1 72 ? -32.952 -2.099 -16.442 1.00 38.28 72 ASP A CA 1
ATOM 523 C C . ASP A 1 72 ? -32.174 -0.751 -16.257 1.00 38.28 72 ASP A C 1
ATOM 525 O O . ASP A 1 72 ? -32.693 0.206 -15.682 1.00 38.28 72 ASP A O 1
ATOM 529 N N . THR A 1 73 ? -30.994 -0.649 -16.892 1.00 38.81 73 THR A N 1
ATOM 530 C CA . THR A 1 73 ? -30.269 0.530 -17.469 1.00 38.81 73 THR A CA 1
ATOM 531 C C . THR A 1 73 ? -29.613 1.709 -16.690 1.00 38.81 73 THR A C 1
ATOM 533 O O . THR A 1 73 ? -30.261 2.511 -16.029 1.00 38.81 73 THR A O 1
ATOM 536 N N . ALA A 1 74 ? -28.337 1.928 -17.095 1.00 37.16 74 ALA A N 1
ATOM 537 C CA . ALA A 1 74 ? -27.556 3.178 -17.295 1.00 37.16 74 ALA A CA 1
ATOM 538 C C . ALA A 1 74 ? -26.941 3.891 -16.068 1.00 37.16 74 ALA A C 1
ATOM 540 O O . ALA A 1 74 ? -27.611 4.149 -15.085 1.00 37.16 74 ALA A O 1
ATOM 541 N N . GLY A 1 75 ? -25.682 4.340 -16.059 1.00 30.80 75 GLY A N 1
ATOM 542 C CA . GLY A 1 75 ? -24.599 4.368 -17.043 1.00 30.80 75 GLY A CA 1
ATOM 543 C C . GLY A 1 75 ? -23.328 4.896 -16.355 1.00 30.80 75 GLY A C 1
ATOM 544 O O . GLY A 1 75 ? -23.409 5.585 -15.340 1.00 30.80 75 GLY A O 1
ATOM 545 N N . GLY A 1 76 ? -22.162 4.509 -16.871 1.00 41.97 76 GLY A N 1
ATOM 546 C CA . GLY A 1 76 ? -20.875 4.737 -16.220 1.00 41.97 76 GLY A CA 1
ATOM 547 C C . GLY A 1 76 ? -20.388 6.185 -16.214 1.00 41.97 76 GLY A C 1
ATOM 548 O O . GLY A 1 76 ? -20.615 6.942 -17.156 1.00 41.97 76 GLY A O 1
ATOM 549 N N . THR A 1 77 ? -19.605 6.497 -15.185 1.00 31.36 77 THR A N 1
ATOM 550 C CA . THR A 1 77 ? -18.486 7.439 -15.250 1.00 31.36 77 THR A CA 1
ATOM 551 C C . THR A 1 77 ? -17.351 6.866 -14.416 1.00 31.36 77 THR A C 1
ATOM 553 O O . THR A 1 77 ? -17.511 6.628 -13.220 1.00 31.36 77 THR A O 1
ATOM 556 N N . SER A 1 78 ? -16.239 6.600 -15.086 1.00 45.91 78 SER A N 1
ATOM 557 C CA . SER A 1 78 ? -14.960 6.240 -14.497 1.00 45.91 78 SER A CA 1
ATOM 558 C C . SER A 1 78 ? -14.434 7.384 -13.639 1.00 45.91 78 SER A C 1
ATOM 560 O O . SER A 1 78 ? -14.437 8.5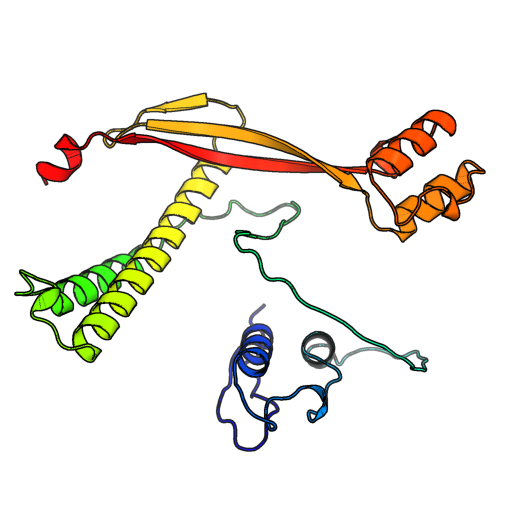16 -14.108 1.00 45.91 78 SER A O 1
ATOM 562 N N . ASP A 1 79 ? -13.917 7.067 -12.457 1.00 32.38 79 ASP A N 1
ATOM 563 C CA . ASP A 1 79 ? -12.765 7.759 -11.890 1.00 32.38 79 ASP A CA 1
ATOM 564 C C . ASP A 1 79 ? -11.991 6.804 -10.972 1.00 32.38 79 ASP A C 1
ATOM 566 O O . ASP A 1 79 ? -12.533 5.876 -10.372 1.00 32.38 79 ASP A O 1
ATOM 570 N N . ASP A 1 80 ? -10.688 7.019 -11.009 1.00 39.31 80 ASP A N 1
ATOM 571 C CA . ASP A 1 80 ? -9.588 6.133 -10.672 1.00 39.31 80 ASP A CA 1
ATOM 572 C C . ASP A 1 80 ? -9.283 6.074 -9.159 1.00 39.31 80 ASP A C 1
ATOM 574 O O . ASP A 1 80 ? -9.663 6.952 -8.384 1.00 39.31 80 ASP A O 1
ATOM 578 N N . THR A 1 81 ? -8.478 5.070 -8.801 1.00 45.09 81 THR A N 1
ATOM 579 C CA . THR A 1 81 ? -7.668 4.948 -7.579 1.00 45.09 81 THR A CA 1
ATOM 580 C C . THR A 1 81 ? -8.356 4.378 -6.328 1.00 45.09 81 THR A C 1
ATOM 582 O O . THR A 1 81 ? -8.982 5.075 -5.533 1.00 45.09 81 THR A O 1
ATOM 585 N N . GLY A 1 82 ? -8.103 3.088 -6.080 1.00 30.88 82 GLY A N 1
ATOM 586 C CA . GLY A 1 82 ? -8.419 2.411 -4.824 1.00 30.88 82 GLY A CA 1
ATOM 587 C C . GLY A 1 82 ? -7.615 1.124 -4.654 1.00 30.88 82 GLY A C 1
ATOM 588 O O . GLY A 1 82 ? -8.094 0.048 -4.988 1.00 30.88 82 GLY A O 1
ATOM 589 N N . ASP A 1 83 ? -6.389 1.263 -4.146 1.00 44.03 83 ASP A N 1
ATOM 590 C CA . ASP A 1 83 ? -5.595 0.193 -3.527 1.00 44.03 83 ASP A CA 1
ATOM 591 C C . ASP A 1 83 ? -6.441 -0.475 -2.432 1.00 44.03 83 ASP A C 1
ATOM 593 O O . ASP A 1 83 ? -6.779 0.150 -1.425 1.00 44.03 83 ASP A O 1
ATOM 597 N N . GLY A 1 84 ? -6.868 -1.710 -2.687 1.00 34.34 84 GLY A N 1
ATOM 598 C CA . GLY A 1 84 ? -7.770 -2.469 -1.832 1.00 34.34 84 GLY A CA 1
ATOM 599 C C . GLY A 1 84 ? -7.167 -3.822 -1.502 1.00 34.34 84 GLY A C 1
ATOM 600 O O . GLY A 1 84 ? -7.499 -4.817 -2.138 1.00 34.34 84 GLY A O 1
ATOM 601 N N . THR A 1 85 ? -6.288 -3.857 -0.504 1.00 39.12 85 THR A N 1
ATOM 602 C CA . THR A 1 85 ? -5.912 -5.111 0.156 1.00 39.12 85 THR A CA 1
ATOM 603 C C . THR A 1 85 ? -6.932 -5.381 1.253 1.00 39.12 85 THR A C 1
ATOM 605 O O . THR A 1 85 ? -7.115 -4.563 2.155 1.00 39.12 85 THR A O 1
ATOM 608 N N . GLY A 1 86 ? -7.639 -6.498 1.089 1.00 34.78 86 GLY A N 1
ATOM 609 C CA . GLY A 1 86 ? -8.714 -6.960 1.953 1.00 34.78 86 GLY A CA 1
ATOM 610 C C . GLY A 1 86 ? -8.266 -7.270 3.378 1.00 34.78 86 GLY A C 1
ATOM 611 O O . GLY A 1 86 ? -7.118 -7.615 3.641 1.00 34.78 86 GLY A O 1
ATOM 612 N N . ASP A 1 87 ? -9.239 -7.096 4.261 1.00 35.81 87 ASP A N 1
ATOM 613 C CA . ASP A 1 87 ? -9.249 -7.350 5.694 1.00 35.81 87 ASP A CA 1
ATOM 614 C C . ASP A 1 87 ? -9.199 -8.862 5.977 1.00 35.81 87 ASP A C 1
ATOM 616 O O . ASP A 1 87 ? -10.071 -9.601 5.520 1.00 35.81 87 ASP A O 1
ATOM 620 N N . ASP A 1 88 ? -8.192 -9.314 6.729 1.00 39.34 88 ASP A N 1
ATOM 621 C CA . ASP A 1 88 ? -8.162 -10.649 7.333 1.00 39.34 88 ASP A CA 1
ATOM 622 C C . ASP A 1 88 ? -8.298 -10.499 8.852 1.00 39.34 88 ASP A C 1
ATOM 624 O O . ASP A 1 88 ? -7.421 -9.990 9.559 1.00 39.34 88 ASP A O 1
ATOM 628 N N . THR A 1 89 ? -9.452 -10.941 9.340 1.00 40.69 89 THR A N 1
ATOM 629 C CA . THR A 1 89 ? -9.849 -10.975 10.745 1.00 40.69 89 THR A CA 1
ATOM 630 C C . THR A 1 89 ? -9.024 -12.011 11.510 1.00 40.69 89 THR A C 1
ATOM 632 O O . THR A 1 89 ? -8.825 -13.138 11.067 1.00 40.69 89 THR A O 1
ATOM 635 N N . ALA A 1 90 ? -8.528 -11.611 12.681 1.00 44.66 90 ALA A N 1
ATOM 636 C CA . ALA A 1 90 ? -7.627 -12.403 13.507 1.00 44.66 90 ALA A CA 1
ATOM 637 C C . ALA A 1 90 ? -8.323 -13.601 14.176 1.00 44.66 90 ALA A C 1
ATOM 639 O O . ALA A 1 90 ? -9.201 -13.417 15.020 1.00 44.66 90 ALA A O 1
ATOM 640 N N . ASP A 1 91 ? -7.831 -14.808 13.900 1.00 36.50 91 ASP A N 1
ATOM 641 C CA . ASP A 1 91 ? -8.007 -15.986 14.749 1.00 36.50 91 ASP A CA 1
ATOM 642 C C . ASP A 1 91 ? -6.645 -16.690 14.885 1.00 36.50 91 ASP A C 1
ATOM 644 O O . ASP A 1 91 ? -5.872 -16.752 13.935 1.00 36.50 91 ASP A O 1
ATOM 648 N N . GLY A 1 92 ? -6.306 -17.124 16.101 1.00 48.44 92 GLY A N 1
ATOM 649 C CA . GLY A 1 92 ? -4.941 -17.432 16.555 1.00 48.44 92 GLY A CA 1
ATOM 650 C C . GLY A 1 92 ? -4.027 -18.155 15.557 1.00 48.44 92 GLY A C 1
ATOM 651 O O . GLY A 1 92 ? -4.118 -19.370 15.385 1.00 48.44 92 GLY A O 1
ATOM 652 N N . GLU A 1 93 ? -3.068 -17.419 14.994 1.00 39.62 93 GLU A N 1
ATOM 653 C CA . GLU A 1 93 ? -2.029 -17.958 14.119 1.00 39.62 93 GLU A CA 1
ATOM 654 C C . GLU A 1 93 ? -0.720 -18.183 14.881 1.00 39.62 93 GLU A C 1
ATOM 656 O O . GLU A 1 93 ? -0.244 -17.339 15.644 1.00 39.62 93 GLU A O 1
ATOM 661 N N . GLU A 1 94 ? -0.130 -19.361 14.669 1.00 39.81 94 GLU A N 1
ATOM 662 C CA . GLU A 1 94 ? 1.277 -19.626 14.968 1.00 39.81 94 GLU A CA 1
ATOM 663 C C . GLU A 1 94 ? 2.144 -18.483 14.410 1.00 39.81 94 GLU A C 1
ATOM 665 O O . GLU A 1 94 ? 1.758 -17.898 13.397 1.00 39.81 94 GLU A O 1
ATOM 670 N N . PRO A 1 95 ? 3.288 -18.127 15.034 1.00 43.69 95 PRO A N 1
ATOM 671 C CA . PRO A 1 95 ? 4.070 -16.960 14.632 1.00 43.69 95 PRO A CA 1
ATOM 672 C C . PRO A 1 95 ? 4.324 -16.991 13.126 1.00 43.69 95 PRO A C 1
ATOM 674 O O . PRO A 1 95 ? 5.102 -17.814 12.638 1.00 43.69 95 PRO A O 1
ATOM 677 N N . ARG A 1 96 ? 3.630 -16.102 12.403 1.00 53.16 96 ARG A N 1
ATOM 678 C CA . ARG A 1 96 ? 3.771 -15.938 10.961 1.00 53.16 96 ARG A CA 1
ATOM 679 C C . ARG A 1 96 ? 5.244 -15.659 10.714 1.00 53.16 96 ARG A C 1
ATOM 681 O O . ARG A 1 96 ? 5.792 -14.684 11.222 1.00 53.16 96 ARG A O 1
ATOM 688 N N . SER A 1 97 ? 5.930 -16.550 10.009 1.00 60.44 97 SER A N 1
ATOM 689 C CA . SER A 1 97 ? 7.295 -16.263 9.599 1.00 60.44 97 SER A CA 1
ATOM 690 C C . SER A 1 97 ? 7.234 -15.135 8.574 1.00 60.44 97 SER A C 1
ATOM 692 O O . SER A 1 97 ? 6.793 -15.373 7.452 1.00 60.44 97 SER A O 1
ATOM 694 N N . HIS A 1 98 ? 7.698 -13.933 8.922 1.00 66.31 98 HIS A N 1
ATOM 695 C CA . HIS A 1 98 ? 7.916 -12.830 7.971 1.00 66.31 98 HIS A CA 1
ATOM 696 C C . HIS A 1 98 ? 9.139 -13.102 7.080 1.00 66.31 98 HIS A C 1
ATOM 698 O O . HIS A 1 98 ? 10.064 -12.295 6.991 1.00 66.31 98 HIS A O 1
ATOM 704 N N . ALA A 1 99 ? 9.204 -14.296 6.490 1.00 80.88 99 ALA A N 1
ATOM 705 C CA . ALA A 1 99 ? 10.239 -14.647 5.539 1.00 80.88 99 ALA A CA 1
ATOM 706 C C . ALA A 1 99 ? 9.960 -13.890 4.239 1.00 80.88 99 ALA A C 1
ATOM 708 O O . ALA A 1 99 ? 8.961 -14.135 3.575 1.00 80.88 99 ALA A O 1
ATOM 709 N N . ILE A 1 100 ? 10.856 -12.972 3.902 1.00 88.75 100 ILE A N 1
ATOM 710 C CA . ILE A 1 100 ? 10.876 -12.291 2.609 1.00 88.75 100 ILE A CA 1
ATOM 711 C C . ILE A 1 100 ? 11.558 -13.186 1.572 1.00 88.75 100 ILE A C 1
ATOM 713 O O . ILE A 1 100 ? 12.620 -13.749 1.850 1.00 88.75 100 ILE A O 1
ATOM 717 N N . ASP A 1 101 ? 10.977 -13.268 0.374 1.00 89.12 101 ASP A N 1
ATOM 718 C CA . ASP A 1 101 ? 11.615 -13.839 -0.816 1.00 89.12 101 ASP A CA 1
ATOM 719 C C . ASP A 1 101 ? 11.985 -12.711 -1.796 1.00 89.12 101 ASP A C 1
ATOM 721 O O . ASP A 1 101 ? 11.155 -12.283 -2.597 1.00 89.12 101 ASP A O 1
ATOM 725 N N . PRO A 1 102 ? 13.213 -12.165 -1.720 1.00 92.81 102 PRO A N 1
ATOM 726 C CA . PRO A 1 102 ? 13.644 -11.082 -2.599 1.00 92.81 102 PRO A CA 1
ATOM 727 C C . PRO A 1 102 ? 14.115 -11.570 -3.979 1.00 92.81 102 PRO A C 1
ATOM 729 O O . PRO A 1 102 ? 14.435 -10.746 -4.836 1.00 92.81 102 PRO A O 1
ATOM 732 N N . GLU A 1 103 ? 14.189 -12.882 -4.215 1.00 94.69 103 GLU A N 1
ATOM 733 C CA . GLU A 1 103 ? 14.746 -13.440 -5.451 1.00 94.69 103 GLU A CA 1
ATOM 734 C C . GLU A 1 103 ? 14.003 -12.980 -6.725 1.00 94.69 103 GLU A C 1
ATOM 736 O O . GLU A 1 103 ? 14.667 -12.631 -7.709 1.00 94.69 103 GLU A O 1
ATOM 741 N N . PRO A 1 104 ? 12.655 -12.893 -6.749 1.00 95.00 104 PRO A N 1
ATOM 742 C CA . PRO A 1 104 ? 11.928 -12.335 -7.890 1.00 95.00 104 PRO A CA 1
ATOM 743 C C . PRO A 1 104 ? 12.316 -10.886 -8.212 1.00 95.00 104 PRO A C 1
ATOM 745 O O . PRO A 1 104 ? 12.458 -10.542 -9.389 1.00 95.00 104 PRO A O 1
ATOM 748 N N . VAL A 1 105 ? 12.570 -10.059 -7.188 1.00 96.81 105 VAL A N 1
ATOM 749 C CA . VAL A 1 105 ? 13.023 -8.668 -7.360 1.00 96.81 105 VAL A CA 1
ATOM 750 C C . VAL A 1 105 ? 14.371 -8.640 -8.064 1.00 96.81 105 VAL A C 1
ATOM 752 O O . VAL A 1 105 ? 14.532 -7.919 -9.046 1.00 96.81 105 VAL A O 1
ATOM 755 N N . PHE A 1 106 ? 15.336 -9.438 -7.604 1.00 96.75 106 PHE A N 1
ATOM 756 C CA . PHE A 1 106 ? 16.673 -9.456 -8.200 1.00 96.75 106 PHE A CA 1
ATOM 757 C C . PHE A 1 106 ? 16.649 -9.922 -9.655 1.00 96.75 106 PHE A C 1
ATOM 759 O O . PHE A 1 106 ? 17.274 -9.288 -10.505 1.00 96.75 106 PHE A O 1
ATOM 766 N N . ARG A 1 107 ? 15.838 -10.933 -9.980 1.00 96.44 107 ARG A N 1
ATOM 767 C CA . ARG A 1 107 ? 15.623 -11.345 -11.374 1.00 96.44 107 ARG A CA 1
ATOM 768 C C . ARG A 1 107 ? 15.000 -10.227 -12.217 1.00 96.44 107 ARG A C 1
ATOM 770 O O . ARG A 1 107 ? 15.414 -10.014 -13.355 1.00 96.44 107 ARG A O 1
ATOM 777 N N . ALA A 1 108 ? 14.012 -9.509 -11.683 1.00 94.94 108 ALA A N 1
ATOM 778 C CA . ALA A 1 108 ? 13.393 -8.386 -12.384 1.00 94.94 108 ALA A CA 1
ATOM 779 C C . ALA A 1 108 ? 14.386 -7.231 -12.611 1.00 94.94 108 ALA A C 1
ATOM 781 O O . ALA A 1 108 ? 14.380 -6.632 -13.686 1.00 94.94 108 ALA A O 1
ATOM 782 N N . VAL A 1 109 ? 15.283 -6.965 -11.650 1.00 98.06 109 VAL A N 1
ATOM 783 C CA . VAL A 1 109 ? 16.389 -6.002 -11.805 1.00 98.06 109 VAL A CA 1
ATOM 784 C C . VAL A 1 109 ? 17.315 -6.413 -12.947 1.00 98.06 109 VAL A C 1
ATOM 786 O O . VAL A 1 109 ? 17.656 -5.567 -13.768 1.00 98.06 109 VAL A O 1
ATOM 789 N N . GLU A 1 110 ? 17.711 -7.686 -13.028 1.00 97.62 110 GLU A N 1
ATOM 790 C CA . GLU A 1 110 ? 18.561 -8.187 -14.118 1.00 97.62 110 GLU A CA 1
ATOM 791 C C . GLU A 1 110 ? 17.901 -7.980 -15.485 1.00 97.62 110 GLU A C 1
ATOM 793 O O . GLU A 1 110 ? 18.521 -7.424 -16.390 1.00 97.62 110 GLU A O 1
ATOM 798 N N . VAL A 1 111 ? 16.619 -8.334 -15.619 1.00 96.31 111 VAL A N 1
ATOM 799 C CA . VAL A 1 111 ? 15.866 -8.129 -16.866 1.00 96.31 111 VAL A CA 1
ATOM 800 C C . VAL A 1 111 ? 15.761 -6.643 -17.213 1.00 96.31 111 VAL A C 1
ATOM 802 O O . VAL A 1 111 ? 16.041 -6.269 -18.351 1.00 96.31 111 VAL A O 1
ATOM 805 N N . ALA A 1 112 ? 15.379 -5.788 -16.260 1.00 96.19 112 ALA A N 1
ATOM 806 C CA . ALA A 1 112 ? 15.259 -4.349 -16.493 1.00 96.19 112 ALA A CA 1
ATOM 807 C C . ALA A 1 112 ? 16.604 -3.737 -16.910 1.00 96.19 112 ALA A C 1
ATOM 809 O O . ALA A 1 112 ? 16.660 -2.999 -17.893 1.00 96.19 112 ALA A O 1
ATOM 810 N N . ARG A 1 113 ? 17.690 -4.119 -16.227 1.00 97.38 113 ARG A N 1
ATOM 811 C CA . ARG A 1 113 ? 19.057 -3.692 -16.539 1.00 97.38 113 ARG A CA 1
ATOM 812 C C . ARG A 1 113 ? 19.482 -4.113 -17.942 1.00 97.38 113 ARG A C 1
ATOM 814 O O . ARG A 1 113 ? 20.043 -3.294 -18.667 1.00 97.38 113 ARG A O 1
ATOM 821 N N . ASP A 1 114 ? 19.231 -5.365 -18.315 1.00 96.25 114 ASP A N 1
ATOM 822 C CA . ASP A 1 114 ? 19.581 -5.888 -19.636 1.00 96.25 114 ASP A CA 1
ATOM 823 C C . ASP A 1 114 ? 18.802 -5.169 -20.743 1.00 96.25 114 ASP A C 1
ATOM 825 O O . ASP A 1 114 ? 19.370 -4.846 -21.787 1.00 96.25 114 ASP A O 1
ATOM 829 N N . ARG A 1 115 ? 17.515 -4.870 -20.519 1.00 93.75 115 ARG A N 1
ATOM 830 C CA . ARG A 1 115 ? 16.684 -4.138 -21.490 1.00 93.75 115 ARG A CA 1
ATOM 831 C C . ARG A 1 115 ? 17.054 -2.664 -21.603 1.00 93.75 115 ARG A C 1
ATOM 833 O O . ARG A 1 115 ? 16.970 -2.121 -22.699 1.00 93.75 115 ARG A O 1
ATOM 840 N N . SER A 1 116 ? 17.478 -2.027 -20.514 1.00 94.69 116 SER A N 1
ATOM 841 C CA . SER A 1 116 ? 17.918 -0.627 -20.520 1.00 94.69 116 SER A CA 1
ATOM 842 C C . SER A 1 116 ? 19.387 -0.448 -20.919 1.00 94.69 116 SER A C 1
ATOM 844 O O . SER A 1 116 ? 19.889 0.675 -20.936 1.00 94.69 116 SER A O 1
ATOM 846 N N . ALA A 1 117 ? 20.118 -1.530 -21.196 1.00 94.88 117 ALA A N 1
ATOM 847 C CA . ALA A 1 117 ? 21.538 -1.456 -21.507 1.00 94.88 117 ALA A CA 1
ATOM 848 C C . ALA A 1 117 ? 21.782 -0.678 -22.812 1.00 94.88 117 ALA A C 1
ATOM 850 O O . ALA A 1 117 ? 21.339 -1.078 -23.885 1.00 94.88 117 ALA A O 1
ATOM 851 N N . GLY A 1 118 ? 22.531 0.426 -22.719 1.00 91.56 118 GLY A N 1
ATOM 852 C CA . GLY A 1 118 ? 22.850 1.277 -23.871 1.00 91.56 118 GLY A CA 1
ATOM 853 C C . GLY A 1 118 ? 21.718 2.211 -24.311 1.00 91.56 118 GLY A C 1
ATOM 854 O O . GLY A 1 118 ? 21.845 2.842 -25.355 1.00 91.56 118 GLY A O 1
ATOM 855 N N . VAL A 1 119 ? 20.638 2.311 -23.532 1.00 93.94 119 VAL A N 1
ATOM 856 C CA . VAL A 1 119 ? 19.600 3.329 -23.721 1.00 93.94 119 VAL A CA 1
ATOM 857 C C . VAL A 1 119 ? 20.051 4.613 -23.026 1.00 93.94 119 VAL A C 1
ATOM 859 O O . VAL A 1 119 ? 20.139 4.653 -21.800 1.00 93.94 119 VAL A O 1
ATOM 862 N N . GLU A 1 120 ? 20.352 5.649 -23.806 1.00 93.44 120 GLU A N 1
ATOM 863 C CA . GLU A 1 120 ? 20.733 6.978 -23.297 1.00 93.44 120 GLU A CA 1
ATOM 864 C C . GLU A 1 120 ? 19.585 7.993 -23.425 1.00 93.44 120 GLU A C 1
ATOM 866 O O . GLU A 1 120 ? 19.453 8.880 -22.583 1.00 93.44 120 GLU A O 1
ATOM 871 N N . ASP A 1 121 ? 18.728 7.820 -24.437 1.00 94.56 121 ASP A N 1
ATOM 872 C CA . ASP A 1 121 ? 17.546 8.640 -24.705 1.00 94.56 121 ASP A CA 1
ATOM 873 C C . ASP A 1 121 ? 16.358 7.740 -25.097 1.00 94.56 121 ASP A C 1
ATOM 875 O O . ASP A 1 121 ? 16.511 6.775 -25.851 1.00 94.56 121 ASP A O 1
ATOM 879 N N . LEU A 1 122 ? 15.169 8.038 -24.569 1.00 95.06 122 LEU A N 1
ATOM 880 C CA . LEU A 1 122 ? 13.936 7.316 -24.896 1.00 95.06 122 LEU A CA 1
ATOM 881 C C . LEU A 1 122 ? 13.379 7.721 -26.269 1.00 95.06 122 LEU A C 1
ATOM 883 O O . LEU A 1 122 ? 12.646 6.936 -26.869 1.00 95.06 122 LEU A O 1
ATOM 887 N N . GLU A 1 123 ? 13.711 8.916 -26.770 1.00 95.25 123 GLU A N 1
ATOM 888 C CA . GLU A 1 123 ? 13.242 9.410 -28.073 1.00 95.25 123 GLU A CA 1
ATOM 889 C C . GLU A 1 123 ? 13.841 8.626 -29.254 1.00 95.25 123 GLU A C 1
ATOM 891 O O . GLU A 1 123 ? 13.231 8.551 -30.322 1.00 95.25 123 GLU A O 1
ATOM 896 N N . ASP A 1 124 ? 14.996 7.988 -29.049 1.00 94.00 124 ASP A N 1
ATOM 897 C CA . ASP A 1 124 ? 15.688 7.174 -30.055 1.00 94.00 124 ASP A CA 1
ATOM 898 C C . ASP A 1 124 ? 15.124 5.745 -30.178 1.00 94.00 124 ASP A C 1
ATOM 900 O O . ASP A 1 124 ? 15.534 4.977 -31.056 1.00 94.00 124 ASP A O 1
ATOM 904 N N . LEU A 1 125 ? 14.187 5.361 -29.303 1.00 96.25 125 LEU A N 1
ATOM 905 C CA . LEU A 1 125 ? 13.639 4.010 -29.244 1.00 96.25 125 LEU A CA 1
ATOM 906 C C . LEU A 1 125 ? 12.359 3.855 -30.064 1.00 96.25 125 LEU A C 1
ATOM 908 O O . LEU A 1 125 ? 11.427 4.657 -30.004 1.00 96.25 125 LEU A O 1
ATOM 912 N N . GLU A 1 126 ? 12.264 2.737 -30.780 1.00 96.12 126 GLU A N 1
ATOM 913 C CA . GLU A 1 126 ? 11.016 2.341 -31.427 1.00 96.12 126 GLU A CA 1
ATOM 914 C C . GLU A 1 126 ? 9.964 1.923 -30.385 1.00 96.12 126 GLU A C 1
ATOM 916 O O . GLU A 1 126 ? 10.281 1.412 -29.308 1.00 96.12 126 GLU A O 1
ATOM 921 N N . THR A 1 127 ? 8.680 2.069 -30.728 1.00 97.62 127 THR A N 1
ATOM 922 C CA . THR A 1 127 ? 7.556 1.730 -29.837 1.00 97.62 127 THR A CA 1
ATOM 923 C C . THR A 1 127 ? 7.637 0.326 -29.214 1.00 97.62 127 THR A C 1
ATOM 925 O O . THR A 1 127 ? 7.339 0.213 -28.026 1.00 97.62 127 THR A O 1
ATOM 928 N N . PRO A 1 128 ? 8.062 -0.742 -29.925 1.00 96.69 128 PRO A N 1
ATOM 929 C CA . PRO A 1 128 ? 8.237 -2.055 -29.302 1.00 96.69 128 PRO A CA 1
ATOM 930 C C . PRO A 1 128 ? 9.287 -2.064 -28.181 1.00 96.69 128 PRO A C 1
ATOM 932 O O . PRO A 1 128 ? 9.055 -2.673 -27.142 1.00 96.69 128 PRO A O 1
ATOM 935 N N . ALA A 1 129 ? 10.401 -1.344 -28.350 1.00 94.56 129 ALA A N 1
ATOM 936 C CA . ALA A 1 129 ? 11.440 -1.244 -27.326 1.00 94.56 129 ALA A CA 1
ATOM 937 C C . ALA A 1 129 ? 10.951 -0.454 -26.099 1.00 94.56 129 ALA A C 1
ATOM 939 O O . ALA A 1 129 ? 11.221 -0.843 -24.964 1.00 94.56 129 ALA A O 1
ATOM 940 N N . LEU A 1 130 ? 10.166 0.608 -26.313 1.00 97.50 130 LEU A N 1
ATOM 941 C CA . LEU A 1 130 ? 9.511 1.346 -25.227 1.00 97.50 130 LEU A CA 1
ATOM 942 C C . LEU A 1 130 ? 8.517 0.469 -24.453 1.00 97.50 130 LEU A C 1
ATOM 944 O O . LEU A 1 130 ? 8.480 0.525 -23.225 1.00 97.50 130 LEU A O 1
ATOM 948 N N . ALA A 1 131 ? 7.741 -0.364 -25.152 1.00 96.75 131 ALA A N 1
ATOM 949 C CA . ALA A 1 131 ? 6.821 -1.306 -24.519 1.00 96.75 131 ALA A CA 1
ATOM 950 C C . ALA A 1 131 ? 7.570 -2.357 -23.681 1.00 96.75 131 ALA A C 1
ATOM 952 O O . ALA A 1 131 ? 7.179 -2.625 -22.545 1.00 96.75 131 ALA A O 1
ATOM 953 N N . ASP A 1 132 ? 8.672 -2.900 -24.203 1.00 95.31 132 ASP A N 1
ATOM 954 C CA . ASP A 1 132 ? 9.526 -3.845 -23.478 1.00 95.31 132 ASP A CA 1
ATOM 955 C C . ASP A 1 132 ? 10.115 -3.235 -22.198 1.00 95.31 132 ASP A C 1
ATOM 957 O O . ASP A 1 132 ? 10.100 -3.876 -21.144 1.00 95.31 132 ASP A O 1
ATOM 961 N N . LEU A 1 133 ? 10.613 -1.995 -22.270 1.00 97.38 133 LEU A N 1
ATOM 962 C CA . LEU A 1 133 ? 11.117 -1.273 -21.099 1.00 97.38 133 LEU A CA 1
ATOM 963 C C . LEU A 1 133 ? 10.011 -1.027 -20.077 1.00 97.38 133 LEU A C 1
ATOM 965 O O . LEU A 1 133 ? 10.208 -1.295 -18.892 1.00 97.38 133 LEU A O 1
ATOM 969 N N . PHE A 1 134 ? 8.846 -0.559 -20.530 1.00 97.00 134 PHE A N 1
ATOM 970 C CA . PHE A 1 134 ? 7.703 -0.319 -19.656 1.00 97.00 134 PHE A CA 1
ATOM 971 C C . PHE A 1 134 ? 7.336 -1.581 -18.874 1.00 97.00 134 PHE A C 1
ATOM 973 O O . PHE A 1 134 ? 7.307 -1.549 -17.646 1.00 97.00 134 PHE A O 1
ATOM 980 N N . VAL A 1 135 ? 7.148 -2.711 -19.563 1.00 97.62 135 VAL A N 1
ATOM 981 C CA . VAL A 1 135 ? 6.793 -3.982 -18.917 1.00 97.62 135 VAL A CA 1
ATOM 982 C C . VAL A 1 135 ? 7.877 -4.426 -17.933 1.00 97.62 135 VAL A C 1
ATOM 984 O O . VAL A 1 135 ? 7.550 -4.818 -16.813 1.00 97.62 135 VAL A O 1
ATOM 987 N N . ALA A 1 136 ? 9.158 -4.330 -18.304 1.00 96.56 136 ALA A N 1
ATOM 988 C CA . ALA A 1 136 ? 10.257 -4.721 -17.423 1.00 96.56 136 ALA A CA 1
ATOM 989 C C . ALA A 1 136 ? 10.269 -3.909 -16.113 1.00 96.56 136 ALA A C 1
ATOM 991 O O . ALA A 1 136 ? 10.363 -4.487 -15.027 1.00 96.56 136 ALA A O 1
ATOM 992 N N . P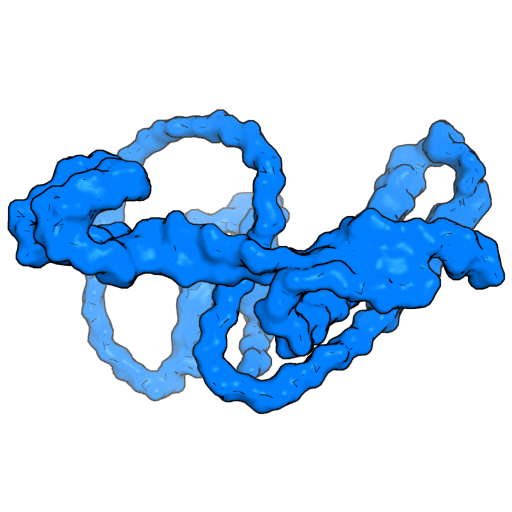HE A 1 137 ? 10.111 -2.584 -16.195 1.00 97.88 137 PHE A N 1
ATOM 993 C CA . PHE A 1 137 ? 10.065 -1.722 -15.012 1.00 97.88 137 PHE A CA 1
ATOM 994 C C . PHE A 1 137 ? 8.756 -1.848 -14.222 1.00 97.88 137 PHE A C 1
ATOM 996 O O . PHE A 1 137 ? 8.788 -1.732 -12.997 1.00 97.88 137 PHE A O 1
ATOM 1003 N N . SER A 1 138 ? 7.623 -2.138 -14.871 1.00 97.25 138 SER A N 1
ATOM 1004 C CA . SER A 1 138 ? 6.364 -2.432 -14.175 1.00 97.25 138 SER A CA 1
ATOM 1005 C C . SER A 1 138 ? 6.466 -3.700 -13.329 1.00 97.25 138 SER A C 1
ATOM 1007 O O . SER A 1 138 ? 6.052 -3.687 -12.170 1.00 97.25 138 SER A O 1
ATOM 1009 N N . VAL A 1 139 ? 7.064 -4.769 -13.867 1.00 96.75 139 VAL A N 1
ATOM 1010 C CA . VAL A 1 139 ? 7.304 -6.002 -13.101 1.00 96.75 139 VAL A CA 1
ATOM 1011 C C . VAL A 1 139 ? 8.244 -5.717 -11.932 1.00 96.75 139 VAL A C 1
ATOM 1013 O O . VAL A 1 139 ? 7.902 -6.037 -10.798 1.00 96.75 139 VAL A O 1
ATOM 1016 N N . LEU A 1 140 ? 9.372 -5.035 -12.162 1.00 97.88 140 LEU A N 1
ATOM 1017 C CA . LEU A 1 140 ? 10.293 -4.656 -11.083 1.00 97.88 140 LEU A CA 1
ATOM 1018 C C . LEU A 1 140 ? 9.594 -3.855 -9.971 1.00 97.88 140 LEU A C 1
ATOM 1020 O O . LEU A 1 140 ? 9.784 -4.148 -8.791 1.00 97.88 140 LEU A O 1
ATOM 1024 N N . ALA A 1 141 ? 8.772 -2.868 -10.332 1.00 95.69 141 ALA A N 1
ATOM 1025 C CA . ALA A 1 141 ? 8.025 -2.067 -9.368 1.00 95.69 141 ALA A CA 1
ATOM 1026 C C . ALA A 1 141 ? 7.022 -2.911 -8.562 1.00 95.69 141 ALA A C 1
ATOM 1028 O O . ALA A 1 141 ? 6.892 -2.707 -7.355 1.00 95.69 141 ALA A O 1
ATOM 1029 N N . SER A 1 142 ? 6.352 -3.869 -9.209 1.00 95.00 142 SER A N 1
ATOM 1030 C CA . SER A 1 142 ? 5.409 -4.788 -8.562 1.00 95.00 142 SER A CA 1
ATOM 1031 C C . SER A 1 142 ? 6.107 -5.732 -7.579 1.00 95.00 142 SER A C 1
ATOM 1033 O O . SER A 1 142 ? 5.700 -5.839 -6.420 1.00 95.00 142 SER A O 1
ATOM 1035 N N . GLU A 1 143 ? 7.201 -6.371 -8.001 1.00 96.00 143 GLU A N 1
ATOM 1036 C CA . GLU A 1 143 ? 7.974 -7.283 -7.148 1.00 96.00 143 GLU A CA 1
ATOM 1037 C C . GLU A 1 143 ? 8.583 -6.534 -5.951 1.00 96.00 143 GLU A C 1
ATOM 1039 O O . GLU A 1 143 ? 8.457 -6.960 -4.801 1.00 96.00 143 GLU A O 1
ATOM 1044 N N . ALA A 1 144 ? 9.179 -5.357 -6.186 1.00 95.12 144 ALA A N 1
ATOM 1045 C CA . ALA A 1 144 ? 9.703 -4.515 -5.110 1.00 95.12 144 ALA A CA 1
ATOM 1046 C C . ALA A 1 144 ? 8.586 -4.027 -4.171 1.00 95.12 144 ALA A C 1
ATOM 1048 O O . ALA A 1 144 ? 8.790 -3.915 -2.959 1.00 95.12 144 ALA A O 1
ATOM 1049 N N . GLY A 1 145 ? 7.399 -3.757 -4.719 1.00 94.56 145 GLY A N 1
ATOM 1050 C CA . GLY A 1 145 ? 6.196 -3.424 -3.964 1.00 94.56 145 GLY A CA 1
ATOM 1051 C C . GLY A 1 145 ? 5.766 -4.546 -3.022 1.00 94.56 145 GLY A C 1
ATOM 1052 O O . GLY A 1 145 ? 5.460 -4.261 -1.864 1.00 94.56 145 GLY A O 1
ATOM 1053 N N . THR A 1 146 ? 5.823 -5.797 -3.483 1.00 93.19 146 THR A N 1
ATOM 1054 C CA . THR A 1 146 ? 5.489 -6.995 -2.693 1.00 93.19 146 THR A CA 1
ATOM 1055 C C . THR A 1 146 ? 6.430 -7.143 -1.501 1.00 93.19 146 THR A C 1
ATOM 1057 O O . THR A 1 146 ? 5.976 -7.106 -0.358 1.00 93.19 146 THR A O 1
ATOM 1060 N N . VAL A 1 147 ? 7.748 -7.147 -1.734 1.00 94.38 147 VAL A N 1
ATOM 1061 C CA . VAL A 1 147 ? 8.744 -7.222 -0.646 1.00 94.38 147 VAL A CA 1
ATOM 1062 C C . VAL A 1 147 ? 8.603 -6.045 0.327 1.00 94.38 147 VAL A C 1
ATOM 1064 O O . VAL A 1 147 ? 8.689 -6.217 1.545 1.00 94.38 147 VAL A O 1
ATOM 1067 N N . ARG A 1 148 ? 8.344 -4.830 -0.179 1.00 94.25 148 ARG A N 1
ATOM 1068 C CA . ARG A 1 148 ? 8.093 -3.655 0.673 1.00 94.25 148 ARG A CA 1
ATOM 1069 C C . ARG A 1 148 ? 6.830 -3.827 1.521 1.00 94.25 148 ARG A C 1
ATOM 1071 O O . ARG A 1 148 ? 6.805 -3.343 2.653 1.00 94.25 148 ARG A O 1
ATOM 1078 N N . SER A 1 149 ? 5.796 -4.469 0.984 1.00 91.44 149 SER A N 1
ATOM 1079 C CA . SER A 1 149 ? 4.561 -4.773 1.707 1.00 91.44 149 SER A CA 1
ATOM 1080 C C . SER A 1 149 ? 4.822 -5.753 2.848 1.00 91.44 149 SER A C 1
ATOM 1082 O O . SER A 1 149 ? 4.448 -5.463 3.980 1.00 91.44 149 SER A O 1
ATOM 1084 N N . ASP A 1 150 ? 5.567 -6.830 2.597 1.00 92.25 150 ASP A N 1
ATOM 1085 C CA . ASP A 1 150 ? 5.927 -7.812 3.630 1.00 92.25 150 ASP A CA 1
ATOM 1086 C C . ASP A 1 150 ? 6.711 -7.167 4.780 1.00 92.25 150 ASP A C 1
ATOM 1088 O O . ASP A 1 150 ? 6.419 -7.382 5.960 1.00 92.25 150 ASP A O 1
ATOM 1092 N N . VAL A 1 151 ? 7.676 -6.302 4.445 1.00 93.25 151 VAL A N 1
ATOM 1093 C CA . VAL A 1 151 ? 8.431 -5.522 5.436 1.00 93.25 151 VAL A CA 1
ATOM 1094 C C . VAL A 1 151 ? 7.513 -4.564 6.201 1.00 93.25 151 VAL A C 1
ATOM 1096 O O . VAL A 1 151 ? 7.634 -4.455 7.422 1.00 93.25 151 VAL A O 1
ATOM 1099 N N . ARG A 1 152 ? 6.578 -3.885 5.521 1.00 91.31 152 ARG A N 1
ATOM 1100 C CA . ARG A 1 152 ? 5.571 -3.027 6.169 1.00 91.31 152 ARG A CA 1
ATOM 1101 C C . ARG A 1 152 ? 4.735 -3.833 7.166 1.00 91.31 152 ARG A C 1
ATOM 1103 O O . ARG A 1 152 ? 4.582 -3.372 8.294 1.00 91.31 152 ARG A O 1
ATOM 1110 N N . THR A 1 153 ? 4.230 -5.003 6.783 1.00 90.06 153 THR A N 1
ATOM 1111 C CA . THR A 1 153 ? 3.444 -5.879 7.665 1.00 90.06 153 THR A CA 1
ATOM 1112 C C . THR A 1 153 ? 4.259 -6.279 8.892 1.00 90.06 153 THR A C 1
ATOM 1114 O O . THR A 1 153 ? 3.799 -6.112 10.016 1.00 90.06 153 THR A O 1
ATOM 1117 N N . ALA A 1 154 ? 5.525 -6.665 8.708 1.00 91.81 154 ALA A N 1
ATOM 1118 C CA . ALA A 1 154 ? 6.418 -6.993 9.820 1.00 91.81 154 ALA A CA 1
ATOM 1119 C C . ALA A 1 154 ? 6.681 -5.814 10.780 1.00 91.81 154 ALA A C 1
ATOM 1121 O O . ALA A 1 154 ? 6.926 -6.027 11.969 1.00 91.81 154 ALA A O 1
ATOM 1122 N N . ILE A 1 155 ? 6.673 -4.573 10.279 1.00 91.62 155 ILE A N 1
ATOM 1123 C CA . ILE A 1 155 ? 6.789 -3.361 11.108 1.00 91.62 155 ILE A CA 1
ATOM 1124 C C . ILE A 1 155 ? 5.500 -3.129 11.898 1.00 91.62 155 ILE A C 1
ATOM 1126 O O . ILE A 1 155 ? 5.574 -2.849 13.094 1.00 91.62 155 ILE A O 1
ATOM 1130 N N . ILE A 1 156 ? 4.342 -3.249 11.241 1.00 90.06 156 ILE A N 1
ATOM 1131 C CA . ILE A 1 156 ? 3.023 -3.075 11.863 1.00 90.06 156 ILE A CA 1
ATOM 1132 C C . ILE A 1 156 ? 2.830 -4.092 12.990 1.00 90.06 156 ILE A C 1
ATOM 1134 O O . ILE A 1 156 ? 2.491 -3.693 14.098 1.00 90.06 156 ILE A O 1
ATOM 1138 N N . ASP A 1 157 ? 3.157 -5.362 12.749 1.00 88.25 157 ASP A N 1
ATOM 1139 C CA . ASP A 1 157 ? 3.029 -6.439 13.741 1.00 88.25 157 ASP A CA 1
ATOM 1140 C C . ASP A 1 157 ? 3.963 -6.267 14.953 1.00 88.25 157 ASP A C 1
ATOM 1142 O O . ASP A 1 157 ? 3.786 -6.917 15.983 1.00 88.25 157 ASP A O 1
ATOM 1146 N N . ARG A 1 158 ? 5.006 -5.435 14.834 1.00 89.81 158 ARG A N 1
ATOM 1147 C CA . ARG A 1 158 ? 6.015 -5.233 15.885 1.00 89.81 158 ARG A CA 1
ATOM 1148 C C . ARG A 1 158 ? 5.770 -3.992 16.735 1.00 89.81 158 ARG A C 1
ATOM 1150 O O . ARG A 1 158 ? 6.271 -3.934 17.857 1.00 89.81 158 ARG A O 1
ATOM 1157 N N . ILE A 1 159 ? 5.115 -2.979 16.181 1.00 85.69 159 ILE A N 1
ATOM 1158 C CA . ILE A 1 159 ? 5.008 -1.657 16.794 1.00 85.69 159 ILE A CA 1
ATOM 1159 C C . ILE A 1 159 ? 3.533 -1.325 16.908 1.00 85.69 159 ILE A C 1
ATOM 1161 O O . ILE A 1 159 ? 2.915 -0.990 15.911 1.00 85.69 159 ILE A O 1
ATOM 1165 N N . ASP A 1 160 ? 2.990 -1.370 18.120 1.00 81.62 160 ASP A N 1
ATOM 1166 C CA . ASP A 1 160 ? 1.570 -1.104 18.367 1.00 81.62 160 ASP A CA 1
ATOM 1167 C C . ASP A 1 160 ? 1.220 0.392 18.381 1.00 81.62 160 ASP A C 1
ATOM 1169 O O . ASP A 1 160 ? 0.076 0.769 18.125 1.00 81.62 160 ASP A O 1
ATOM 1173 N N . GLU A 1 161 ? 2.197 1.271 18.614 1.00 85.94 161 GLU A N 1
ATOM 1174 C CA . GLU A 1 161 ? 1.998 2.712 18.826 1.00 85.94 161 GLU A CA 1
ATOM 1175 C C . GLU A 1 161 ? 2.361 3.562 17.593 1.00 85.94 161 GLU A C 1
ATOM 1177 O O . GLU A 1 161 ? 3.136 3.156 16.722 1.00 85.94 161 GLU A O 1
ATOM 1182 N N . GLU A 1 162 ? 1.780 4.757 17.486 1.00 87.94 162 GLU A N 1
ATOM 1183 C CA . GLU A 1 162 ? 2.134 5.716 16.436 1.00 87.94 162 GLU A CA 1
ATOM 1184 C C . GLU A 1 162 ? 3.480 6.376 16.754 1.00 87.94 162 GLU A C 1
ATOM 1186 O O . GLU A 1 162 ? 3.625 7.044 17.779 1.00 87.94 162 GLU A O 1
ATOM 1191 N N . MET A 1 163 ? 4.473 6.211 15.878 1.00 91.56 163 MET A N 1
ATOM 1192 C CA . MET A 1 163 ? 5.804 6.791 16.074 1.00 91.56 163 MET A CA 1
ATOM 1193 C C . MET A 1 163 ? 6.611 6.886 14.776 1.00 91.56 163 MET A C 1
ATOM 1195 O O . MET A 1 163 ? 6.308 6.220 13.783 1.00 91.56 163 MET A O 1
ATOM 1199 N N . GLU A 1 164 ? 7.661 7.708 14.801 1.00 93.25 164 GLU A N 1
ATOM 1200 C CA . GLU A 1 164 ? 8.711 7.727 13.780 1.00 93.25 164 GLU A CA 1
ATOM 1201 C C . GLU A 1 164 ? 9.858 6.785 14.169 1.00 93.25 164 GLU A C 1
ATOM 1203 O O . GLU A 1 164 ? 10.209 6.662 15.344 1.00 93.25 164 GLU A O 1
ATOM 1208 N N . ILE A 1 165 ? 10.418 6.105 13.173 1.00 94.00 165 ILE A N 1
ATOM 1209 C CA . ILE A 1 165 ? 11.479 5.112 13.305 1.00 94.00 165 ILE A CA 1
ATOM 1210 C C . ILE A 1 165 ? 12.592 5.506 12.341 1.00 94.00 165 ILE A C 1
ATOM 1212 O O . ILE A 1 165 ? 12.372 5.591 11.131 1.00 94.00 165 ILE A O 1
ATOM 1216 N N . GLU A 1 166 ? 13.783 5.731 12.883 1.00 93.94 166 GLU A N 1
ATOM 1217 C CA . GLU A 1 166 ? 14.983 6.058 12.115 1.00 93.94 166 GLU A CA 1
ATOM 1218 C C . GLU A 1 166 ? 15.741 4.782 11.726 1.00 93.94 166 GLU A C 1
ATOM 1220 O O . GLU A 1 166 ? 15.881 3.853 12.527 1.00 93.94 166 GLU A O 1
ATOM 1225 N N . GLY A 1 167 ? 16.248 4.742 10.495 1.00 92.75 167 GLY A N 1
ATOM 1226 C CA . GLY A 1 167 ? 17.109 3.684 9.975 1.00 92.75 167 GLY A CA 1
ATOM 1227 C C . GLY A 1 167 ? 18.278 4.250 9.169 1.00 92.75 167 GLY A C 1
ATOM 1228 O O . GLY A 1 167 ? 18.353 5.444 8.898 1.00 92.75 167 GLY A O 1
ATOM 1229 N N . GLU A 1 168 ? 19.195 3.372 8.760 1.00 92.19 168 GLU A N 1
ATOM 1230 C CA . GLU A 1 168 ? 20.423 3.762 8.041 1.00 92.19 168 GLU A CA 1
ATOM 1231 C C . GLU A 1 168 ? 20.164 4.351 6.644 1.00 92.19 168 GLU A C 1
ATOM 1233 O O . GLU A 1 168 ? 21.013 5.053 6.119 1.00 92.19 168 GLU A O 1
ATOM 1238 N N . LEU A 1 169 ? 19.008 4.058 6.037 1.00 93.00 169 LEU A N 1
ATOM 1239 C CA . LEU A 1 169 ? 18.633 4.526 4.693 1.00 93.00 169 LEU A CA 1
ATOM 1240 C C . LEU A 1 169 ? 17.587 5.660 4.722 1.00 93.00 169 LEU A C 1
ATOM 1242 O O . LEU A 1 169 ? 17.069 6.066 3.679 1.00 93.00 169 LEU A O 1
ATOM 1246 N N . GLY A 1 170 ? 17.227 6.139 5.916 1.00 94.25 170 GLY A N 1
ATOM 1247 C CA . GLY A 1 170 ? 16.167 7.121 6.146 1.00 94.25 170 GLY A CA 1
ATOM 1248 C C . GLY A 1 170 ? 15.173 6.680 7.220 1.00 94.25 170 GLY A C 1
ATOM 1249 O O . GLY A 1 170 ? 15.376 5.681 7.912 1.00 94.25 170 GLY A O 1
ATOM 1250 N N . SER A 1 171 ? 14.076 7.425 7.340 1.00 94.44 171 SER A N 1
ATOM 1251 C CA . SER A 1 171 ? 13.083 7.255 8.405 1.00 94.44 171 SER A CA 1
ATOM 1252 C C . SER A 1 171 ? 11.693 6.919 7.865 1.00 94.44 171 SER A C 1
ATOM 1254 O O . SER A 1 171 ? 11.309 7.274 6.742 1.00 94.44 171 SER A O 1
ATOM 1256 N N . ILE A 1 172 ? 10.913 6.226 8.691 1.00 96.12 172 ILE A N 1
ATOM 1257 C CA . ILE A 1 172 ? 9.513 5.881 8.433 1.00 96.12 172 ILE A CA 1
ATOM 1258 C C . ILE A 1 172 ? 8.634 6.318 9.608 1.00 96.12 172 ILE A C 1
ATOM 1260 O O . ILE A 1 172 ? 9.057 6.291 10.756 1.00 96.12 172 ILE A O 1
ATOM 1264 N N . GLY A 1 173 ? 7.383 6.672 9.336 1.00 92.50 173 GLY A N 1
ATOM 1265 C CA . GLY A 1 173 ? 6.356 6.922 10.340 1.00 92.50 173 GLY A CA 1
ATOM 1266 C C . GLY A 1 173 ? 5.274 5.851 10.290 1.00 92.50 173 GLY A C 1
ATOM 1267 O O . GLY A 1 173 ? 4.753 5.556 9.208 1.00 92.50 173 GLY A O 1
ATOM 1268 N N . ARG A 1 174 ? 4.907 5.308 11.453 1.00 89.69 174 ARG A N 1
ATOM 1269 C CA . ARG A 1 174 ? 3.694 4.505 11.636 1.00 89.69 174 ARG A CA 1
ATOM 1270 C C . ARG A 1 174 ? 2.566 5.391 12.161 1.00 89.69 174 ARG A C 1
ATOM 1272 O O . ARG A 1 174 ? 2.764 6.153 13.104 1.00 89.69 174 ARG A O 1
ATOM 1279 N N . SER A 1 175 ? 1.392 5.276 11.555 1.00 88.31 175 SER A N 1
ATOM 1280 C CA . SER A 1 175 ? 0.164 5.935 12.003 1.00 88.31 175 SER A CA 1
ATOM 1281 C C . SER A 1 175 ? -1.020 4.983 11.924 1.00 88.31 175 SER A C 1
ATOM 1283 O O . SER A 1 175 ? -1.066 4.142 11.024 1.00 88.31 175 SER A O 1
ATOM 1285 N N . MET A 1 176 ? -1.992 5.165 12.807 1.00 86.75 176 MET A N 1
ATOM 1286 C CA . MET A 1 176 ? -3.193 4.339 12.889 1.00 86.75 176 MET A CA 1
ATOM 1287 C C . MET A 1 176 ? -4.397 5.165 12.441 1.00 86.75 176 MET A C 1
ATOM 1289 O O . MET A 1 176 ? -4.643 6.263 12.937 1.00 86.75 176 MET A O 1
ATOM 1293 N N . SER A 1 177 ? -5.167 4.642 11.495 1.00 84.62 177 SER A N 1
ATOM 1294 C CA . SER A 1 177 ? -6.456 5.207 11.111 1.00 84.62 177 SER A CA 1
ATOM 1295 C C . SER A 1 177 ? -7.570 4.326 11.649 1.00 84.62 177 SER A C 1
ATOM 1297 O O . SER A 1 177 ? -7.451 3.106 11.700 1.00 84.62 177 SER A O 1
ATOM 1299 N N . THR A 1 178 ? -8.665 4.940 12.075 1.00 85.25 178 THR A N 1
ATOM 1300 C CA . THR A 1 178 ? -9.876 4.224 12.470 1.00 85.25 178 THR A CA 1
ATOM 1301 C C . THR A 1 178 ? -11.016 4.724 11.599 1.00 85.25 178 THR A C 1
ATOM 1303 O O . THR A 1 178 ? -11.277 5.929 11.559 1.00 85.25 178 THR A O 1
ATOM 1306 N N . ARG A 1 179 ? -11.679 3.810 10.890 1.00 86.06 179 ARG A N 1
ATOM 1307 C CA . ARG A 1 179 ? -12.866 4.096 10.084 1.00 86.06 179 ARG A CA 1
ATOM 1308 C C . ARG A 1 179 ? -14.076 3.457 10.745 1.00 86.06 179 ARG A C 1
ATOM 1310 O O . ARG A 1 179 ? -13.997 2.361 11.286 1.00 86.06 179 ARG A O 1
ATOM 1317 N N . ARG A 1 180 ? -15.196 4.171 10.710 1.00 88.81 180 ARG A N 1
ATOM 1318 C CA . ARG A 1 180 ? -16.502 3.641 11.093 1.00 88.81 180 ARG A CA 1
ATOM 1319 C C . ARG A 1 180 ? -17.324 3.475 9.830 1.00 88.81 180 ARG A C 1
ATOM 1321 O O . ARG A 1 180 ? -17.472 4.436 9.076 1.00 88.81 180 ARG A O 1
ATOM 1328 N N . SER A 1 181 ? -17.829 2.275 9.607 1.00 88.19 181 SER A N 1
ATOM 1329 C CA . SER A 1 181 ? -18.741 1.956 8.513 1.00 88.19 181 SER A CA 1
ATOM 1330 C C . SER A 1 181 ? -20.002 1.326 9.076 1.00 88.19 181 SER A C 1
ATOM 1332 O O . SER A 1 181 ? -20.022 0.840 10.204 1.00 88.19 181 SER A O 1
ATOM 1334 N N . LEU A 1 182 ? -21.086 1.380 8.311 1.00 92.06 182 LEU A N 1
ATOM 1335 C CA . LEU A 1 182 ? -22.281 0.635 8.668 1.00 92.06 182 LEU A CA 1
ATOM 1336 C C . LEU A 1 182 ? -21.992 -0.857 8.573 1.00 92.06 182 LEU A C 1
ATOM 1338 O O . LEU A 1 182 ? -21.343 -1.300 7.626 1.00 92.06 182 LEU A O 1
ATOM 1342 N N . ARG A 1 183 ? -22.533 -1.614 9.526 1.00 91.56 183 ARG A N 1
ATOM 1343 C CA . ARG A 1 183 ? -22.636 -3.065 9.393 1.00 91.56 183 ARG A CA 1
ATOM 1344 C C . ARG A 1 183 ? -23.556 -3.414 8.227 1.00 91.56 183 ARG A C 1
ATOM 1346 O O . ARG A 1 183 ? -24.202 -2.548 7.636 1.00 91.56 183 ARG A O 1
ATOM 1353 N N . SER A 1 184 ? -23.655 -4.709 7.926 1.00 88.81 184 SER A N 1
ATOM 1354 C CA . SER A 1 184 ? -24.518 -5.196 6.850 1.00 88.81 184 SER A CA 1
ATOM 1355 C C . SER A 1 184 ? -25.927 -4.602 6.918 1.00 88.81 184 SER A C 1
ATOM 1357 O O . SER A 1 184 ? -26.504 -4.423 7.993 1.00 88.81 184 SER A O 1
ATOM 1359 N N . GLU A 1 185 ? -26.496 -4.336 5.747 1.00 86.06 185 GLU A N 1
ATOM 1360 C CA . GLU A 1 185 ? -27.802 -3.697 5.589 1.00 86.06 185 GLU A CA 1
ATOM 1361 C C . GLU A 1 185 ? -28.899 -4.375 6.429 1.00 86.06 185 GLU A C 1
ATOM 1363 O O . GLU A 1 185 ? -29.720 -3.721 7.070 1.00 86.06 185 GLU A O 1
ATOM 1368 N N . GLU A 1 186 ? -28.880 -5.707 6.488 1.00 85.69 186 GLU A N 1
ATOM 1369 C CA . GLU A 1 186 ? -29.791 -6.500 7.313 1.00 85.69 186 GLU A CA 1
ATOM 1370 C C . GLU A 1 186 ? -29.603 -6.257 8.817 1.00 85.69 186 GLU A C 1
ATOM 1372 O O . GLU A 1 186 ? -30.586 -6.112 9.548 1.00 85.69 186 GLU A O 1
ATOM 1377 N N . THR A 1 187 ? -28.354 -6.148 9.278 1.00 87.94 187 THR A N 1
ATOM 1378 C CA . THR A 1 187 ? -28.033 -5.842 10.678 1.00 87.94 187 THR A CA 1
ATOM 1379 C C . THR A 1 187 ? -28.567 -4.467 11.066 1.00 87.94 187 THR A C 1
ATOM 1381 O O . THR A 1 187 ? -29.242 -4.343 12.090 1.00 87.94 187 THR A O 1
ATOM 1384 N N . VAL A 1 188 ? -28.345 -3.460 10.215 1.00 88.81 188 VAL A N 1
ATOM 1385 C CA . VAL A 1 188 ? -28.838 -2.093 10.432 1.00 88.81 188 VAL A CA 1
ATOM 1386 C C . VAL A 1 188 ? -30.368 -2.061 10.450 1.00 88.81 188 VAL A C 1
ATOM 1388 O O . VAL A 1 188 ? -30.962 -1.490 11.365 1.00 88.81 188 VAL A O 1
ATOM 1391 N N . ARG A 1 189 ? -31.034 -2.728 9.494 1.00 87.44 189 ARG A N 1
ATOM 1392 C CA . ARG A 1 189 ? -32.506 -2.816 9.469 1.00 87.44 189 ARG A CA 1
ATOM 1393 C C . ARG A 1 189 ? -33.074 -3.438 10.733 1.00 87.44 189 ARG A C 1
ATOM 1395 O O . ARG A 1 189 ? -34.054 -2.922 11.271 1.00 87.44 189 ARG A O 1
ATOM 1402 N N . ARG A 1 190 ? -32.492 -4.552 11.180 1.00 85.88 190 ARG A N 1
ATOM 1403 C CA . ARG A 1 190 ? -32.939 -5.257 12.382 1.00 85.88 190 ARG A CA 1
ATOM 1404 C C . ARG A 1 190 ? -32.804 -4.367 13.613 1.00 85.88 190 ARG A C 1
ATOM 1406 O O . ARG A 1 190 ? -33.774 -4.235 14.350 1.00 85.88 190 ARG A O 1
ATOM 1413 N N . ALA A 1 191 ? -31.655 -3.714 13.780 1.00 86.62 191 ALA A N 1
ATOM 1414 C CA . ALA A 1 191 ? -31.405 -2.820 14.908 1.00 86.62 191 ALA A CA 1
ATOM 1415 C C . ALA A 1 191 ? -32.411 -1.655 14.958 1.00 86.62 191 ALA A C 1
ATOM 1417 O O . ALA A 1 191 ? -33.007 -1.395 16.003 1.00 86.62 191 ALA A O 1
ATOM 1418 N N . LEU A 1 192 ? -32.675 -1.007 13.816 1.00 85.06 192 LEU A N 1
ATOM 1419 C CA . LEU A 1 192 ? -33.677 0.063 13.725 1.00 85.06 192 LEU A CA 1
ATOM 1420 C C . LEU A 1 192 ? -35.089 -0.446 14.055 1.00 85.06 192 LEU A C 1
ATOM 1422 O O . LEU A 1 192 ? -35.814 0.189 14.821 1.00 85.06 192 LEU A O 1
ATOM 1426 N N . PHE A 1 193 ? -35.469 -1.612 13.528 1.00 84.00 193 PHE A N 1
ATOM 1427 C CA . PHE A 1 193 ? -36.789 -2.195 13.769 1.00 84.00 193 PHE A CA 1
ATOM 1428 C C . PHE A 1 193 ? -37.008 -2.579 15.239 1.00 84.00 193 PHE A C 1
ATOM 1430 O O . PHE A 1 193 ? -38.075 -2.309 15.791 1.00 84.00 193 PHE A O 1
ATOM 1437 N N . GLU A 1 194 ? -36.007 -3.177 15.888 1.00 85.00 194 GLU A N 1
ATOM 1438 C CA . GLU A 1 194 ? -36.055 -3.541 17.311 1.00 85.00 194 GLU A CA 1
ATOM 1439 C C . GLU A 1 194 ? -36.211 -2.310 18.217 1.00 85.00 194 GLU A C 1
ATOM 1441 O O . GLU A 1 194 ? -36.902 -2.377 19.235 1.00 85.00 194 GLU A O 1
ATOM 1446 N N . ALA A 1 195 ? -35.665 -1.167 17.799 1.00 83.44 195 ALA A N 1
ATOM 1447 C CA .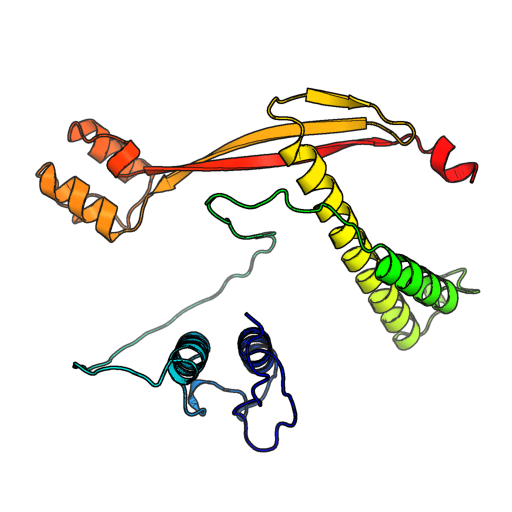 ALA A 1 195 ? -35.839 0.125 18.459 1.00 83.44 195 ALA A CA 1
ATOM 1448 C C . ALA A 1 195 ? -37.171 0.829 18.124 1.00 83.44 195 ALA A C 1
ATOM 1450 O O . ALA A 1 195 ? -37.440 1.930 18.606 1.00 83.44 195 ALA A O 1
ATOM 1451 N N . GLY A 1 196 ? -38.025 0.218 17.296 1.00 81.81 196 GLY A N 1
ATOM 1452 C CA . GLY A 1 196 ? -39.306 0.790 16.878 1.00 81.81 196 GLY A CA 1
ATOM 1453 C C . GLY A 1 196 ? -39.191 1.897 15.824 1.00 81.81 196 GLY A C 1
ATOM 1454 O O . GLY A 1 196 ? -40.141 2.661 15.640 1.00 81.81 196 GLY A O 1
ATOM 1455 N N . ILE A 1 197 ? -38.055 1.988 15.129 1.00 83.31 197 ILE A N 1
ATOM 1456 C CA . ILE A 1 197 ? -37.805 2.931 14.035 1.00 83.31 197 ILE A CA 1
ATOM 1457 C C . ILE A 1 197 ? -38.064 2.223 12.700 1.00 83.31 197 ILE A C 1
ATOM 1459 O O . ILE A 1 197 ? -37.591 1.112 12.475 1.00 83.31 197 ILE A O 1
ATOM 1463 N N . ASP A 1 198 ? -38.816 2.857 11.790 1.00 80.19 198 ASP A N 1
ATOM 1464 C CA . ASP A 1 198 ? -39.017 2.317 10.437 1.00 80.19 198 ASP A CA 1
ATOM 1465 C C . ASP A 1 198 ? -37.679 2.327 9.675 1.00 80.19 198 ASP A C 1
ATOM 1467 O O . ASP A 1 198 ? -37.146 3.411 9.427 1.00 80.19 198 ASP A O 1
ATOM 1471 N N . PRO A 1 199 ? -37.136 1.170 9.246 1.00 74.44 199 PRO A N 1
ATOM 1472 C CA . PRO A 1 199 ? -35.862 1.117 8.533 1.00 74.44 199 PRO A CA 1
ATOM 1473 C C . PRO A 1 199 ? -35.867 1.874 7.201 1.00 74.44 199 PRO A C 1
ATOM 1475 O O . PRO A 1 199 ? -34.807 2.215 6.689 1.00 74.44 199 PRO A O 1
ATOM 1478 N N . ARG A 1 200 ? -37.047 2.173 6.638 1.00 77.00 200 ARG A N 1
ATOM 1479 C CA . ARG A 1 200 ? -37.173 3.029 5.445 1.00 77.00 200 ARG A CA 1
ATOM 1480 C C . ARG A 1 200 ? -36.812 4.490 5.710 1.00 77.00 200 ARG A C 1
ATOM 1482 O O . ARG A 1 200 ? -36.590 5.223 4.755 1.00 77.00 200 ARG A O 1
ATOM 1489 N N . ALA A 1 201 ? -36.768 4.909 6.976 1.00 73.12 201 ALA A N 1
ATOM 1490 C CA . ALA A 1 201 ? -36.324 6.243 7.361 1.00 73.12 201 ALA A CA 1
ATOM 1491 C C . ALA A 1 201 ? -34.810 6.431 7.175 1.00 73.12 201 ALA A C 1
ATOM 1493 O O . ALA A 1 201 ? -34.368 7.569 7.067 1.00 73.12 201 ALA A O 1
ATOM 1494 N N . ALA A 1 202 ? -34.031 5.344 7.124 1.00 67.19 202 ALA A N 1
ATOM 1495 C CA . ALA A 1 202 ? -32.632 5.353 6.714 1.00 67.19 202 ALA A CA 1
ATOM 1496 C C . ALA A 1 202 ? -32.569 5.273 5.179 1.00 67.19 202 ALA A C 1
ATOM 1498 O O . ALA A 1 202 ? -32.336 4.205 4.612 1.00 67.19 202 ALA A O 1
ATOM 1499 N N . GLU A 1 203 ? -32.868 6.383 4.497 1.00 71.81 203 GLU A N 1
ATOM 1500 C CA . GLU A 1 203 ? -32.806 6.487 3.034 1.00 71.81 203 GLU A CA 1
ATOM 1501 C C . GLU A 1 203 ? -31.488 5.896 2.509 1.00 71.81 203 GLU A C 1
ATOM 1503 O O . GLU A 1 203 ? -30.404 6.391 2.815 1.00 71.81 203 GLU A O 1
ATOM 1508 N N . SER A 1 204 ? -31.576 4.796 1.748 1.00 76.56 204 SER A N 1
ATOM 1509 C CA . SER A 1 204 ? -30.422 4.080 1.170 1.00 76.56 204 SER A CA 1
ATOM 1510 C C . SER A 1 204 ? -29.290 3.723 2.152 1.00 76.56 204 SER A C 1
ATOM 1512 O O . SER A 1 204 ? -28.164 3.522 1.714 1.00 76.56 204 SER A O 1
ATOM 1514 N N . PHE A 1 205 ? -29.572 3.617 3.458 1.00 82.00 205 PHE A N 1
ATOM 1515 C CA . PHE A 1 205 ? -28.546 3.402 4.492 1.00 82.00 205 PHE A CA 1
ATOM 1516 C C . PHE A 1 205 ? -27.437 4.455 4.449 1.00 82.00 205 PHE A C 1
ATOM 1518 O O . PHE A 1 205 ? -26.261 4.144 4.610 1.00 82.00 205 PHE A O 1
ATOM 1525 N N . ASP A 1 206 ? -27.814 5.714 4.236 1.00 85.88 206 ASP A N 1
ATOM 1526 C CA . ASP A 1 206 ? -26.883 6.823 4.388 1.00 85.88 206 ASP A CA 1
ATOM 1527 C C . ASP A 1 206 ? -26.288 6.831 5.821 1.00 85.88 206 ASP A C 1
ATOM 1529 O O . ASP A 1 206 ? -27.051 6.828 6.796 1.00 85.88 206 ASP A O 1
ATOM 1533 N N . PRO A 1 207 ? -24.950 6.814 5.989 1.00 85.25 207 PRO A N 1
ATOM 1534 C CA . PRO A 1 207 ? -24.316 6.695 7.303 1.00 85.25 207 PRO A CA 1
ATOM 1535 C C . PRO A 1 207 ? -24.654 7.836 8.263 1.00 85.25 207 PRO A C 1
ATOM 1537 O O . PRO A 1 207 ? -24.809 7.599 9.463 1.00 85.25 207 PRO A O 1
ATOM 1540 N N . ASP A 1 208 ? -24.775 9.065 7.754 1.00 86.81 208 ASP A N 1
ATOM 1541 C CA . ASP A 1 208 ? -25.099 10.228 8.578 1.00 86.81 208 ASP A CA 1
ATOM 1542 C C . ASP A 1 208 ? -26.556 10.162 9.052 1.00 86.81 208 ASP A C 1
ATOM 1544 O O . ASP A 1 208 ? -26.838 10.387 10.231 1.00 86.81 208 ASP A O 1
ATOM 1548 N N . LEU A 1 209 ? -27.476 9.767 8.170 1.00 86.25 209 LEU A N 1
ATOM 1549 C CA . LEU A 1 209 ? -28.887 9.592 8.506 1.00 86.25 209 LEU A CA 1
ATOM 1550 C C . LEU A 1 209 ? -29.123 8.416 9.463 1.00 86.25 209 LEU A C 1
ATOM 1552 O O . LEU A 1 209 ? -29.929 8.526 10.389 1.00 86.25 209 LEU A O 1
ATOM 1556 N N . VAL A 1 210 ? -28.419 7.297 9.274 1.00 87.31 210 VAL A N 1
ATOM 1557 C CA . VAL A 1 210 ? -28.483 6.158 10.200 1.00 87.31 210 VAL A CA 1
ATOM 1558 C C . VAL A 1 210 ? -27.960 6.558 11.577 1.00 87.31 210 VAL A C 1
ATOM 1560 O O . VAL A 1 210 ? -28.605 6.221 12.568 1.00 87.31 210 VAL A O 1
ATOM 1563 N N . ARG A 1 211 ? -26.864 7.324 11.660 1.00 88.75 211 ARG A N 1
ATOM 1564 C CA . ARG A 1 211 ? -26.354 7.846 12.939 1.00 88.75 211 ARG A CA 1
ATOM 1565 C C . ARG A 1 211 ? -27.415 8.677 13.663 1.00 88.75 211 ARG A C 1
ATOM 1567 O O . ARG A 1 211 ? -27.707 8.420 14.826 1.00 88.75 211 ARG A O 1
ATOM 1574 N N . ASP A 1 212 ? -28.074 9.589 12.951 1.00 88.38 212 ASP A N 1
ATOM 1575 C CA . ASP A 1 212 ? -29.153 10.410 13.513 1.00 88.38 212 ASP A CA 1
ATOM 1576 C C . ASP A 1 212 ? -30.349 9.581 14.021 1.00 88.38 212 ASP A C 1
ATOM 1578 O O . ASP A 1 212 ? -31.074 10.017 14.920 1.00 88.38 212 ASP A O 1
ATOM 1582 N N . LEU A 1 213 ? -30.627 8.426 13.409 1.00 87.94 213 LEU A N 1
ATOM 1583 C CA . LEU A 1 213 ? -31.698 7.517 13.828 1.00 87.94 213 LEU A CA 1
ATOM 1584 C C . LEU A 1 213 ? -31.285 6.665 15.029 1.00 87.94 213 LEU A C 1
ATOM 1586 O O . LEU A 1 213 ? -32.093 6.491 15.939 1.00 87.94 213 LEU A O 1
ATOM 1590 N N . VAL A 1 214 ? -30.041 6.188 15.049 1.00 89.12 214 VA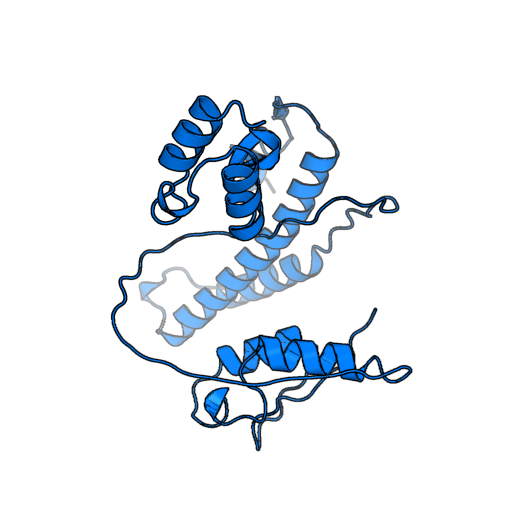L A N 1
ATOM 1591 C CA . VAL A 1 214 ? -29.426 5.487 16.185 1.00 89.12 214 VAL A CA 1
ATOM 1592 C C . VAL A 1 214 ? -29.476 6.362 17.436 1.00 89.12 214 VAL A C 1
ATOM 1594 O O . VAL A 1 214 ? -30.007 5.924 18.457 1.00 89.12 214 VAL A O 1
ATOM 1597 N N . ASP A 1 215 ? -29.077 7.632 17.319 1.00 88.00 215 ASP A N 1
ATOM 1598 C CA . ASP A 1 215 ? -29.125 8.606 18.416 1.00 88.00 215 ASP A CA 1
ATOM 1599 C C . ASP A 1 215 ? -30.556 8.849 18.928 1.00 88.00 215 ASP A C 1
ATOM 1601 O O . ASP A 1 215 ? -30.794 8.962 20.131 1.00 88.00 215 ASP A O 1
ATOM 1605 N N . LYS A 1 216 ? -31.547 8.924 18.027 1.00 87.81 216 LYS A N 1
ATOM 1606 C CA . LYS A 1 216 ? -32.965 9.114 18.400 1.00 87.81 216 LYS A CA 1
ATOM 1607 C C . LYS A 1 216 ? -33.582 7.871 19.034 1.00 87.81 216 LYS A C 1
ATOM 1609 O O . LYS A 1 216 ? -34.521 8.004 19.819 1.00 87.81 216 LYS A O 1
ATOM 1614 N N . GLY A 1 217 ? -33.113 6.695 18.634 1.00 85.38 217 GLY A N 1
ATOM 1615 C CA . GLY A 1 217 ? -33.607 5.404 19.094 1.00 85.38 217 GLY A CA 1
ATOM 1616 C C . GLY A 1 217 ? -32.955 4.899 20.373 1.00 85.38 217 GLY A C 1
ATOM 1617 O O . GLY A 1 217 ? -33.389 3.858 20.855 1.00 85.38 217 GLY A O 1
ATOM 1618 N N . ASP A 1 218 ? -31.944 5.603 20.901 1.00 86.56 218 ASP A N 1
ATOM 1619 C CA . ASP A 1 218 ? -31.087 5.109 21.993 1.00 86.56 218 ASP A CA 1
ATOM 1620 C C . ASP A 1 218 ? -30.548 3.700 21.654 1.00 86.56 218 ASP A C 1
ATOM 1622 O O . ASP A 1 218 ? -30.595 2.759 22.448 1.00 86.56 218 ASP A O 1
ATOM 1626 N N . ILE A 1 219 ? -30.135 3.533 20.391 1.00 89.00 219 ILE A N 1
ATOM 1627 C CA . ILE A 1 219 ? -29.549 2.292 19.886 1.00 89.00 219 ILE A CA 1
ATOM 1628 C C . ILE A 1 219 ? -28.053 2.355 20.158 1.00 89.00 219 ILE A C 1
ATOM 1630 O O . ILE A 1 219 ? -27.409 3.376 19.935 1.00 89.00 219 ILE A O 1
ATOM 1634 N N . ASP A 1 220 ? -27.490 1.242 20.606 1.00 87.88 220 ASP A N 1
ATOM 1635 C CA . ASP A 1 220 ? -26.050 1.113 20.749 1.00 87.88 220 ASP A CA 1
ATOM 1636 C C . ASP A 1 220 ? -25.357 1.226 19.376 1.00 87.88 220 ASP A C 1
ATOM 1638 O O . ASP A 1 220 ? -25.646 0.460 18.451 1.00 87.88 220 ASP A O 1
ATOM 1642 N N . GLU A 1 221 ? -24.448 2.197 19.236 1.00 85.62 221 GLU A N 1
ATOM 1643 C CA . GLU A 1 221 ? -23.754 2.470 17.972 1.00 85.62 221 GLU A CA 1
ATOM 1644 C C . GLU A 1 221 ? -22.980 1.245 17.470 1.00 85.62 221 GLU A C 1
ATOM 1646 O O . GLU A 1 221 ? -22.969 1.000 16.266 1.00 85.62 221 GLU A O 1
ATOM 1651 N N . ASP A 1 222 ? -22.391 0.437 18.358 1.00 87.69 222 ASP A N 1
ATOM 1652 C CA . ASP A 1 222 ? -21.635 -0.762 17.976 1.00 87.69 222 ASP A CA 1
ATOM 1653 C C . ASP A 1 222 ? -22.537 -1.872 17.413 1.00 87.69 222 ASP A C 1
ATOM 1655 O O . ASP A 1 222 ? -22.049 -2.787 16.747 1.00 87.69 222 ASP A O 1
ATOM 1659 N N . THR A 1 223 ? -23.854 -1.795 17.611 1.00 87.75 223 THR A N 1
ATOM 1660 C CA . THR A 1 223 ? -24.824 -2.713 16.989 1.00 87.75 223 THR A CA 1
ATOM 1661 C C . THR A 1 223 ? -25.073 -2.375 15.515 1.00 87.75 223 THR A C 1
ATOM 1663 O O . THR A 1 223 ? -25.436 -3.253 14.729 1.00 87.75 223 THR A O 1
ATOM 1666 N N . VAL A 1 224 ? -24.856 -1.117 15.120 1.00 90.19 224 VAL A N 1
ATOM 1667 C CA . VAL A 1 224 ? -25.195 -0.589 13.787 1.00 90.19 224 VAL A CA 1
ATOM 1668 C C . VAL A 1 224 ? -23.958 -0.264 12.962 1.00 90.19 224 VAL A C 1
ATOM 1670 O O . VAL A 1 224 ? -23.938 -0.503 11.756 1.00 90.19 224 VAL A O 1
ATOM 1673 N N . PHE A 1 225 ? -22.914 0.231 13.611 1.00 91.81 225 PHE A N 1
ATOM 1674 C CA . PHE A 1 225 ? -21.631 0.538 13.011 1.00 91.81 225 PHE A CA 1
ATOM 1675 C C . PHE A 1 225 ? -20.606 -0.535 13.378 1.00 91.81 225 PHE A C 1
ATOM 1677 O O . PHE A 1 225 ? -20.627 -1.140 14.453 1.00 91.81 225 PHE A O 1
ATOM 1684 N N . GLU A 1 226 ? -19.700 -0.797 12.452 1.00 91.12 226 GLU A N 1
ATOM 1685 C CA . GLU A 1 226 ? -18.446 -1.479 12.717 1.00 91.12 226 GLU A CA 1
ATOM 1686 C C . GLU A 1 226 ? -17.308 -0.465 12.674 1.00 91.12 226 GLU A C 1
ATOM 1688 O O . GLU A 1 226 ? -17.323 0.506 11.914 1.00 91.12 226 GLU A O 1
ATOM 1693 N N . THR A 1 227 ? -16.321 -0.681 13.535 1.00 89.06 227 THR A N 1
ATOM 1694 C CA . THR A 1 227 ? -15.113 0.131 13.579 1.00 89.06 227 THR A CA 1
ATOM 1695 C C . THR A 1 227 ? -13.956 -0.717 13.070 1.00 89.06 227 THR A C 1
ATOM 1697 O O . THR A 1 227 ? -13.548 -1.659 13.748 1.00 89.06 227 THR A O 1
ATOM 1700 N N . SER A 1 228 ? -13.409 -0.368 11.908 1.00 82.00 228 SER A N 1
ATOM 1701 C CA . SER A 1 228 ? -12.201 -0.980 11.358 1.00 82.00 228 SER A CA 1
ATOM 1702 C C . SER A 1 228 ? -10.983 -0.104 11.644 1.00 82.00 228 SER A C 1
ATOM 1704 O O . SER A 1 228 ? -11.051 1.132 11.658 1.00 82.00 228 SER A O 1
ATOM 1706 N N . ARG A 1 229 ? -9.848 -0.745 11.924 1.00 81.38 229 ARG A N 1
ATOM 1707 C CA . ARG A 1 229 ? -8.559 -0.072 12.108 1.00 81.38 229 ARG A CA 1
ATOM 1708 C C . ARG A 1 229 ? -7.669 -0.388 10.922 1.00 81.38 229 ARG A C 1
ATOM 1710 O O . ARG A 1 229 ? -7.636 -1.519 10.457 1.00 81.38 229 ARG A O 1
ATOM 1717 N N . SER A 1 230 ? -6.959 0.620 10.443 1.00 84.25 230 SER A N 1
ATOM 1718 C CA . SER A 1 230 ? -5.994 0.479 9.362 1.00 84.25 230 SER A CA 1
ATOM 1719 C C . SER A 1 230 ? -4.663 1.058 9.806 1.00 84.25 230 SER A C 1
ATOM 1721 O O . SER A 1 230 ? -4.568 2.229 10.182 1.00 84.25 230 SER A O 1
ATOM 1723 N N . ASP A 1 231 ? -3.631 0.232 9.750 1.00 87.50 231 ASP A N 1
ATOM 1724 C CA . ASP A 1 231 ? -2.270 0.616 10.076 1.00 87.50 231 ASP A CA 1
ATOM 1725 C C . ASP A 1 231 ? -1.528 1.077 8.824 1.00 87.50 231 ASP A C 1
ATOM 1727 O O . ASP A 1 231 ? -1.556 0.443 7.767 1.00 87.50 231 ASP A O 1
ATOM 1731 N N . HIS A 1 232 ? -0.834 2.204 8.940 1.00 88.06 232 HIS A N 1
ATOM 1732 C CA . HIS A 1 232 ? -0.114 2.804 7.830 1.00 88.06 232 HIS A CA 1
ATOM 1733 C C . HIS A 1 232 ? 1.347 3.009 8.200 1.00 88.06 232 HIS A C 1
ATOM 1735 O O . HIS A 1 232 ? 1.657 3.687 9.175 1.00 88.06 232 HIS A O 1
ATOM 1741 N N . VAL A 1 233 ? 2.251 2.501 7.362 1.00 92.44 233 VAL A N 1
ATOM 1742 C CA . VAL A 1 233 ? 3.682 2.826 7.420 1.00 92.44 233 VAL A CA 1
ATOM 1743 C C . VAL A 1 233 ? 4.041 3.662 6.206 1.00 92.44 233 VAL A C 1
ATOM 1745 O O . VAL A 1 233 ? 3.872 3.216 5.068 1.00 92.44 233 VAL A O 1
ATOM 1748 N N . ARG A 1 234 ? 4.546 4.871 6.429 1.00 92.50 234 ARG A N 1
ATOM 1749 C CA . ARG A 1 234 ? 4.952 5.794 5.366 1.00 92.50 234 ARG A CA 1
ATOM 1750 C C . ARG A 1 234 ? 6.408 6.184 5.529 1.00 92.50 234 ARG A C 1
ATOM 1752 O O . ARG A 1 234 ? 6.865 6.429 6.636 1.00 92.50 234 ARG A O 1
ATOM 1759 N N . ARG A 1 235 ? 7.125 6.293 4.419 1.00 95.19 235 ARG A N 1
ATOM 1760 C CA . ARG A 1 235 ? 8.462 6.885 4.400 1.00 95.19 235 ARG A CA 1
ATOM 1761 C C . ARG A 1 235 ? 8.367 8.374 4.731 1.00 95.19 235 ARG A C 1
ATOM 1763 O O . ARG A 1 235 ? 7.540 9.058 4.129 1.00 95.19 235 ARG A O 1
ATOM 1770 N N . THR A 1 236 ? 9.179 8.856 5.667 1.00 94.12 236 THR A N 1
ATOM 1771 C CA . THR A 1 236 ? 9.231 10.279 6.048 1.00 94.12 236 THR A CA 1
ATOM 1772 C C . THR A 1 236 ? 10.465 10.961 5.481 1.00 94.12 236 THR A C 1
ATOM 1774 O O . THR A 1 236 ? 10.348 12.055 4.932 1.00 94.12 236 THR A O 1
ATOM 1777 N N . THR A 1 237 ? 11.615 10.292 5.517 1.00 93.62 237 THR A N 1
ATOM 1778 C CA . THR A 1 237 ? 12.876 10.790 4.954 1.00 93.62 237 THR A CA 1
ATOM 1779 C C . THR A 1 237 ? 13.585 9.696 4.154 1.00 93.62 237 THR A C 1
ATOM 1781 O O . THR A 1 237 ? 13.287 8.507 4.293 1.00 93.62 237 THR A O 1
ATOM 1784 N N . VAL A 1 238 ? 14.500 10.106 3.278 1.00 95.44 238 VAL A N 1
ATOM 1785 C CA . VAL A 1 238 ? 15.439 9.237 2.558 1.00 95.44 238 VAL A CA 1
ATOM 1786 C C . VAL A 1 238 ? 16.813 9.855 2.716 1.00 95.44 238 VAL A C 1
ATOM 1788 O O . VAL A 1 238 ? 16.948 11.063 2.529 1.00 95.44 238 VAL A O 1
ATOM 1791 N N . ASP A 1 239 ? 17.801 9.036 3.054 1.00 92.69 239 ASP A N 1
ATOM 1792 C CA . ASP A 1 239 ? 19.203 9.420 2.937 1.00 92.69 239 ASP A CA 1
ATOM 1793 C C . ASP A 1 239 ? 19.672 9.081 1.517 1.00 92.69 239 ASP A C 1
ATOM 1795 O O . ASP A 1 239 ? 19.934 7.921 1.216 1.00 92.69 239 ASP A O 1
ATOM 1799 N N . GLU A 1 240 ? 19.672 10.068 0.617 1.00 89.25 240 GLU A N 1
ATOM 1800 C CA . GLU A 1 240 ? 20.032 9.865 -0.794 1.00 89.25 240 GLU A CA 1
ATOM 1801 C C . GLU A 1 240 ? 21.522 9.526 -0.964 1.00 89.25 240 GLU A C 1
ATOM 1803 O O . GLU A 1 240 ? 21.851 8.675 -1.791 1.00 89.25 240 GLU A O 1
ATOM 1808 N N . GLU A 1 241 ? 22.404 10.096 -0.132 1.00 88.44 241 GLU A N 1
ATOM 1809 C CA . GLU A 1 241 ? 23.852 9.840 -0.180 1.00 88.44 241 GLU A CA 1
ATOM 1810 C C . GLU A 1 241 ? 24.145 8.351 0.074 1.00 88.44 241 GLU A C 1
ATOM 1812 O O . GLU A 1 241 ? 24.932 7.729 -0.646 1.00 88.44 241 GLU A O 1
ATOM 1817 N N . ALA A 1 242 ? 23.411 7.728 1.005 1.00 87.06 242 ALA A N 1
ATOM 1818 C CA . ALA A 1 242 ? 23.530 6.299 1.297 1.00 87.06 242 ALA A CA 1
ATOM 1819 C C . ALA A 1 242 ? 23.227 5.377 0.092 1.00 87.06 242 ALA A C 1
ATOM 1821 O O . ALA A 1 242 ? 23.689 4.229 0.070 1.00 87.06 242 ALA A O 1
ATOM 1822 N N . PHE A 1 243 ? 22.462 5.848 -0.903 1.00 84.31 243 PHE A N 1
ATOM 1823 C CA . PHE A 1 243 ? 22.169 5.108 -2.138 1.00 84.31 243 PHE A CA 1
ATOM 1824 C C . PHE A 1 243 ? 23.146 5.413 -3.280 1.00 84.31 243 PHE A C 1
ATOM 1826 O O . PHE A 1 243 ? 23.260 4.600 -4.196 1.00 84.31 243 PHE A O 1
ATOM 1833 N N . GLU A 1 244 ? 23.852 6.542 -3.240 1.00 81.94 244 GLU A N 1
ATOM 1834 C CA . GLU A 1 244 ? 24.835 6.925 -4.262 1.00 81.94 244 GLU A CA 1
ATOM 1835 C C . GLU A 1 244 ? 26.223 6.309 -4.011 1.00 81.94 244 GLU A C 1
ATOM 1837 O O . GLU A 1 244 ? 26.986 6.086 -4.952 1.00 81.94 244 GLU A O 1
ATOM 1842 N N . GLU A 1 245 ? 26.563 6.005 -2.755 1.00 74.56 245 GLU A N 1
ATOM 1843 C CA . GLU A 1 245 ? 27.888 5.498 -2.365 1.00 74.56 245 GLU A CA 1
ATOM 1844 C C . GLU A 1 245 ? 28.089 3.973 -2.541 1.00 74.56 245 GLU A C 1
ATOM 1846 O O . GLU A 1 245 ? 29.173 3.466 -2.225 1.00 74.56 245 GLU A O 1
ATOM 1851 N N . ARG A 1 246 ? 27.084 3.218 -3.018 1.00 57.19 246 ARG A N 1
ATOM 1852 C CA . ARG A 1 246 ? 27.095 1.736 -3.034 1.00 57.19 246 ARG A CA 1
ATOM 1853 C C . ARG A 1 246 ? 27.118 1.086 -4.413 1.00 57.19 246 ARG A C 1
ATOM 1855 O O . ARG A 1 246 ? 26.446 1.576 -5.340 1.00 57.19 246 ARG A O 1
#

Foldseek 3Di:
DQQDWDAQQQPPGGDIGHLVVSLVVLVPDDDPSSDQVPGPAVGSVRSVVVSVCVVVPDDDDDDDDDDDDDDDDDDDDDDDDDPDDDDDDDDDDDPPPLDADCPQLVVLVVQLCVLCVPPPDPVPDDPVSVVSNVVSVVSNVVSVVVSVVSVLVVVCVVDVDWDKDADPFAIKTKDKDKDKDWDDLVQLCVQCVVLVHHSVQCPVVDVVSSVVSCVVSVGDSVSTIDMDMDMDMGTDDGDVVSVVVD

Secondary structure (DSSP, 8-state):
--PPPEE-SSTT---EE-HHHHHHHHHHS-SGGG-GGGSSSSSHHHHHHHHHHHT--SS-------------------------PPP------S--------HHHHHHHHHHHHHTTT---STTS-HHHHHHHHHHHHHHHHHHHHHHHHHHHHHHTT--S-EEEEETTEEEEEEEEEEEEE--HHHHHHHHHHTT--GGGSGGG-HHHHHHHHHHHT--HHHHEEEEEEEEEEE----SHHHH--

pLDDT: mean 79.1, std 20.37, range [28.89, 98.06]